Protein AF-A0A8J6VZ03-F1 (afdb_monomer_lite)

Foldseek 3Di:
DVVVVVVVVVVVVVVVVVVVVVVVVLVVVLVVLVVVVPDPDDDDPLLVVLQVLLVLCPDPVNVVVVVVVVVVLVCVQPDPPDPNPQPPVRPVVVVVVVVVVVVNVVSNVSNVVVVVVVVVSVVVSVVSVVVVVVVVVVVVVVVVVVVVVVVVVVVVVVVVVVVVVVVVCCVVVVVVVVVVVVVVVVCCVVVVVVVVVVVVVVVPDDDDDDDDDDDDDDDDDDDDDDD

pLDDT: mean 75.61, std 16.85, range [35.47, 96.12]

Sequence (227 aa):
MRAQHSTQQATTAKENKVIELRQKKTYTALQEIEQQRSQPQKLTTGQRVADKLAAKVGSWGFLIGQTTILTGWVTFNLMPGVPHWDEQPFILLNLVFSFASAYTAPIVLMSQNRQSDAEREKSEYDRQVNLKAGYDIGLLHEKIDTLQAQQLKELTLIVKEQQHSLNEMKSTVLPVLQQQQRSLNELKVSILPIAQQQLQEIKVGDEQSPKSNNYSVYFPFNVNSIE

Radius of gyration: 52.81 Å; chains: 1; bounding box: 110×87×126 Å

Secondary structure (DSSP, 8-state):
-HHHHHHHHHHHHHHHHHHHHHHHHHHHHHHHHHHHHTS-----HHHHHHHHHHHHHTSHHHHHHHHHHHHHHHHHHTSTTS--SS-TTTHHHHHHHHHHHHHHHHHHHHHHHHHHHHHHHHHHHHHHHHHHHHHHHHHHHHHHHHHHHHHHHHHHHHHHHHHHHHHHHHHHHHHHHHHHHHHHHHHHHHHHHHHHHHHHHTTSS----------------------

Structure (mmCIF, N/CA/C/O backbone):
data_AF-A0A8J6VZ03-F1
#
_entry.id   AF-A0A8J6VZ03-F1
#
loop_
_atom_site.group_PDB
_atom_site.id
_atom_site.type_symbol
_atom_site.label_atom_id
_atom_site.label_alt_id
_atom_site.label_comp_id
_atom_site.label_asym_id
_atom_site.label_entity_id
_atom_site.label_seq_id
_atom_site.pdbx_PDB_ins_code
_atom_site.Cartn_x
_atom_site.Cartn_y
_atom_site.Cartn_z
_atom_site.occupancy
_atom_site.B_iso_or_equiv
_atom_site.auth_seq_id
_atom_site.auth_comp_id
_atom_site.auth_asym_id
_atom_site.auth_atom_id
_atom_site.pdbx_PDB_model_num
ATOM 1 N N . MET A 1 1 ? -36.718 17.388 46.028 1.00 49.94 1 MET A N 1
ATOM 2 C CA . MET A 1 1 ? -36.364 16.185 45.234 1.00 49.94 1 MET A CA 1
ATOM 3 C C . MET A 1 1 ? -36.603 16.320 43.718 1.00 49.94 1 MET A C 1
ATOM 5 O O . MET A 1 1 ? -35.789 15.800 42.971 1.00 49.94 1 MET A O 1
ATOM 9 N N . ARG A 1 2 ? -37.621 17.050 43.214 1.00 50.12 2 ARG A N 1
ATOM 10 C CA . ARG A 1 2 ? -37.854 17.232 41.752 1.00 50.12 2 ARG A CA 1
ATOM 11 C C . ARG A 1 2 ? -36.720 17.927 40.971 1.00 50.12 2 ARG A C 1
ATOM 13 O O . ARG A 1 2 ? -36.488 17.564 39.829 1.00 50.12 2 ARG A O 1
ATOM 20 N N . ALA A 1 3 ? -36.004 18.877 41.580 1.00 52.31 3 ALA A N 1
ATOM 21 C CA . ALA A 1 3 ? -34.958 19.656 40.899 1.00 52.31 3 ALA A CA 1
ATOM 22 C C . ALA A 1 3 ? -33.660 18.865 40.605 1.00 52.31 3 ALA A C 1
ATOM 24 O O . ALA A 1 3 ? -32.953 19.159 39.644 1.00 52.31 3 ALA A O 1
ATOM 25 N N . GLN A 1 4 ? -33.349 17.835 41.403 1.00 48.88 4 GLN A N 1
ATOM 26 C CA . GLN A 1 4 ? -32.166 16.988 41.182 1.00 48.88 4 GLN A CA 1
ATOM 27 C C . GLN A 1 4 ? -32.392 15.991 40.031 1.00 48.88 4 GLN A C 1
ATOM 29 O O . GLN A 1 4 ? -31.505 15.812 39.201 1.00 48.88 4 GLN A O 1
ATOM 34 N N . HIS A 1 5 ? -33.608 15.444 39.896 1.00 48.00 5 HIS A N 1
ATOM 35 C CA . HIS A 1 5 ? -33.988 14.563 38.782 1.00 48.00 5 HIS A CA 1
ATOM 36 C C . HIS A 1 5 ? -33.986 15.262 37.410 1.00 48.00 5 HIS A C 1
ATOM 38 O O . HIS A 1 5 ? -33.559 14.663 36.424 1.00 48.00 5 HIS A O 1
ATOM 44 N N . SER A 1 6 ? -34.410 16.527 37.329 1.00 55.75 6 SER A N 1
ATOM 45 C CA . SER A 1 6 ? -34.390 17.302 36.078 1.00 55.75 6 SER A CA 1
ATOM 46 C C . SER A 1 6 ? -32.977 17.705 35.645 1.00 55.75 6 SER A C 1
ATOM 48 O O . SER A 1 6 ? -32.705 17.808 34.450 1.00 55.75 6 SER A O 1
ATOM 50 N N . THR A 1 7 ? -32.058 17.877 36.597 1.00 57.78 7 THR A N 1
ATOM 51 C CA . THR A 1 7 ? -30.657 18.206 36.296 1.00 57.78 7 THR A CA 1
ATOM 52 C C . THR A 1 7 ? -29.910 16.982 35.759 1.00 57.78 7 THR A C 1
ATOM 54 O O . THR A 1 7 ? -29.181 1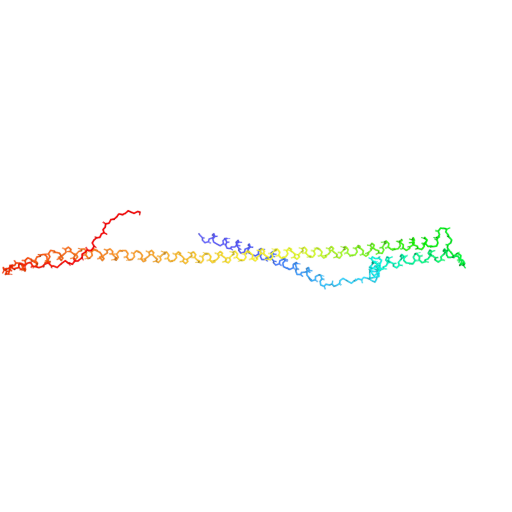7.101 34.779 1.00 57.78 7 THR A O 1
ATOM 57 N N . GLN A 1 8 ? -30.174 15.794 36.319 1.00 53.62 8 GLN A N 1
ATOM 58 C CA . GLN A 1 8 ? -29.560 14.533 35.888 1.00 53.62 8 GLN A CA 1
ATOM 59 C C . GLN A 1 8 ? -30.020 14.087 34.491 1.00 53.62 8 GLN A C 1
ATOM 61 O O . GLN A 1 8 ? -29.195 13.696 33.668 1.00 53.62 8 GLN A O 1
ATOM 66 N N . GLN A 1 9 ? -31.311 14.231 34.173 1.00 56.09 9 GLN A N 1
ATOM 67 C CA . GLN A 1 9 ? -31.838 13.925 32.835 1.00 56.09 9 GLN A CA 1
ATOM 68 C C . GLN A 1 9 ? -31.282 14.861 31.749 1.00 56.09 9 GLN A C 1
ATOM 70 O O . GLN A 1 9 ? -31.008 14.420 30.632 1.00 56.09 9 GLN A O 1
ATOM 75 N N . ALA A 1 10 ? -31.065 16.139 32.072 1.00 60.38 10 ALA A N 1
ATOM 76 C CA . ALA A 1 10 ? -30.489 17.106 31.141 1.00 60.38 10 ALA A CA 1
ATOM 77 C C . ALA A 1 10 ? -28.999 16.840 30.849 1.00 60.38 10 ALA A C 1
ATOM 79 O O . ALA A 1 10 ? -28.545 17.093 29.732 1.00 60.38 10 ALA A O 1
ATOM 80 N N . THR A 1 11 ? -28.239 16.317 31.817 1.00 63.41 11 THR A N 1
ATOM 81 C CA . THR A 1 11 ? -26.842 15.889 31.619 1.00 63.41 11 THR A CA 1
ATOM 82 C C . THR A 1 11 ? -26.739 14.619 30.778 1.00 63.41 11 THR A C 1
ATOM 84 O O . THR A 1 11 ? -26.005 14.619 29.792 1.00 63.41 11 THR A O 1
ATOM 87 N N . THR A 1 12 ? -27.554 13.597 31.054 1.00 66.44 12 THR A N 1
ATOM 88 C CA . THR A 1 12 ? -27.554 12.339 30.283 1.00 66.44 12 THR A CA 1
ATOM 89 C C . THR A 1 12 ? -27.986 12.556 28.829 1.00 66.44 12 THR A C 1
ATOM 91 O O . THR A 1 12 ? -27.405 11.991 27.905 1.00 66.44 12 THR A O 1
ATOM 94 N N . ALA A 1 13 ? -28.958 13.441 28.587 1.00 71.75 13 ALA A N 1
ATOM 95 C CA . ALA A 1 13 ? -29.378 13.796 27.231 1.00 71.75 13 ALA A CA 1
ATOM 96 C C . ALA A 1 13 ? -28.280 14.527 26.434 1.00 71.75 13 ALA A C 1
ATOM 98 O O . ALA A 1 13 ? -28.162 14.337 25.223 1.00 71.75 13 ALA A O 1
ATOM 99 N N . LYS A 1 14 ? -27.462 15.358 27.095 1.00 71.12 14 LYS A N 1
ATOM 100 C CA . LYS A 1 14 ? -26.329 16.044 26.455 1.00 71.12 14 LYS A CA 1
ATOM 101 C C . LYS A 1 14 ? -25.192 15.078 26.134 1.00 71.12 14 LYS A C 1
ATOM 103 O O . LYS A 1 14 ? -24.656 15.148 25.033 1.00 71.12 14 LYS A O 1
ATOM 108 N N . GLU A 1 15 ? -24.854 14.174 27.049 1.00 69.38 15 GLU A N 1
ATOM 109 C CA . GLU A 1 15 ? -23.815 13.156 26.839 1.00 69.38 15 GLU A CA 1
ATOM 110 C C . GLU A 1 15 ? -24.170 12.215 25.686 1.00 69.38 15 GLU A C 1
ATOM 112 O O . GLU A 1 15 ? -23.369 12.056 24.765 1.00 69.38 15 GLU A O 1
ATOM 117 N N . ASN A 1 16 ? -25.404 11.706 25.653 1.00 74.19 16 ASN A N 1
ATOM 118 C CA . ASN A 1 16 ? -25.881 10.853 24.561 1.00 74.19 16 ASN A CA 1
ATOM 119 C C . ASN A 1 16 ? -25.818 11.565 23.204 1.00 74.19 16 ASN A C 1
ATOM 121 O O . ASN A 1 16 ? -25.383 10.984 22.212 1.00 74.19 16 ASN A O 1
ATOM 125 N N . LYS A 1 17 ? -26.168 12.855 23.164 1.00 78.69 17 LYS A N 1
ATOM 126 C CA . LYS A 1 17 ? -26.091 13.663 21.943 1.00 78.69 17 LYS A CA 1
ATOM 127 C C . LYS A 1 17 ? -24.647 13.898 21.493 1.00 78.69 17 LYS A C 1
ATOM 129 O O . LYS A 1 17 ? -24.370 13.920 20.299 1.00 78.69 17 LYS A O 1
ATOM 134 N N . VAL A 1 18 ? -23.708 14.058 22.427 1.00 76.69 18 VAL A N 1
ATOM 135 C CA . VAL A 1 18 ? -22.272 14.175 22.116 1.00 76.69 18 VAL A CA 1
ATOM 136 C C . VAL A 1 18 ? -21.717 12.859 21.580 1.00 76.69 18 VAL A C 1
ATOM 138 O O . VAL A 1 18 ? -20.944 12.884 20.622 1.00 76.69 18 VAL A O 1
ATOM 141 N N . ILE A 1 19 ? -22.115 11.728 22.167 1.00 72.62 19 ILE A N 1
ATOM 142 C CA . ILE A 1 19 ? -21.737 10.397 21.688 1.00 72.62 19 ILE A CA 1
ATOM 143 C C . ILE A 1 19 ? -22.234 10.230 20.255 1.00 72.62 19 ILE A C 1
ATOM 145 O O . ILE A 1 19 ? -21.408 10.040 19.368 1.00 72.62 19 ILE A O 1
ATOM 149 N N . GLU A 1 20 ? -23.527 10.438 20.003 1.00 75.69 20 GLU A N 1
ATOM 150 C CA . GLU A 1 20 ? -24.148 10.324 18.676 1.00 75.69 20 GLU A CA 1
ATOM 151 C C . GLU A 1 20 ? -23.462 11.211 17.624 1.00 75.69 20 GLU A C 1
ATOM 153 O O . GLU A 1 20 ? -23.158 10.763 16.518 1.00 75.69 20 GLU A O 1
ATOM 158 N N . LEU A 1 21 ? -23.141 12.459 17.977 1.00 75.50 21 LEU A N 1
ATOM 159 C CA . LEU A 1 21 ? -22.424 13.373 17.087 1.00 75.50 21 LEU A CA 1
ATOM 160 C C . LEU A 1 21 ? -21.002 12.896 16.771 1.00 75.50 21 LEU A C 1
ATOM 162 O O . LEU A 1 21 ? -20.552 13.077 15.636 1.00 75.50 21 LEU A O 1
ATOM 166 N N . ARG A 1 22 ? -20.293 12.286 17.735 1.00 75.06 22 ARG A N 1
ATOM 167 C CA . ARG A 1 22 ? -18.988 11.660 17.468 1.00 75.06 22 ARG A CA 1
ATOM 168 C C . ARG A 1 22 ? -19.140 10.474 16.531 1.00 75.06 22 ARG A C 1
ATOM 170 O O . ARG A 1 22 ? -18.391 10.412 15.565 1.00 75.06 22 ARG A O 1
ATOM 177 N N . GLN A 1 23 ? -20.115 9.592 16.765 1.00 74.75 23 GLN A N 1
ATOM 178 C CA . GLN A 1 23 ? -20.339 8.437 15.889 1.00 74.75 23 GLN A CA 1
ATOM 179 C C . GLN A 1 23 ? -20.630 8.916 14.468 1.00 74.75 23 GLN A C 1
ATOM 181 O O . GLN A 1 23 ? -19.958 8.514 13.525 1.00 74.75 23 GLN A O 1
ATOM 186 N N . LYS A 1 24 ? -21.567 9.860 14.317 1.00 77.56 24 LYS A N 1
ATOM 187 C CA . LYS A 1 24 ? -21.963 10.406 13.017 1.00 77.56 24 LYS A CA 1
ATOM 188 C C . LYS A 1 24 ? -20.790 11.054 12.282 1.00 77.56 24 LYS A C 1
ATOM 190 O O . LYS A 1 24 ? -20.606 10.776 11.104 1.00 77.56 24 LYS A O 1
ATOM 195 N N . LYS A 1 25 ? -19.962 11.855 12.967 1.00 80.81 25 LYS A N 1
ATOM 196 C CA . LYS A 1 25 ? -18.739 12.423 12.369 1.00 80.81 25 LYS A CA 1
ATOM 197 C C . LYS A 1 25 ? -17.771 11.340 11.896 1.00 80.81 25 LYS A C 1
ATOM 199 O O . LYS A 1 25 ? -17.262 11.448 10.785 1.00 80.81 25 LYS A O 1
ATOM 204 N N . THR A 1 26 ? -17.539 10.315 12.714 1.00 71.00 26 THR A N 1
ATOM 205 C CA . THR A 1 26 ? -16.661 9.192 12.364 1.00 71.00 26 THR A CA 1
ATOM 206 C C . THR A 1 26 ? -17.200 8.437 11.148 1.00 71.00 26 THR A C 1
ATOM 208 O O . THR A 1 26 ? -16.466 8.238 10.187 1.00 71.00 26 THR A O 1
ATOM 211 N N . TYR A 1 27 ? -18.493 8.098 11.120 1.00 71.38 27 TYR A N 1
ATOM 212 C CA . TYR A 1 27 ? -19.119 7.405 9.990 1.00 71.38 27 TYR A CA 1
ATOM 213 C C . TYR A 1 27 ? -19.076 8.213 8.688 1.00 71.38 27 TYR A C 1
ATOM 215 O O . TYR A 1 27 ? -18.766 7.650 7.640 1.00 71.38 27 TYR A O 1
ATOM 223 N N . THR A 1 28 ? -19.350 9.519 8.740 1.00 79.81 28 THR A N 1
ATOM 224 C CA . THR A 1 28 ? -19.314 10.378 7.548 1.00 79.81 28 THR A CA 1
ATOM 225 C C . THR A 1 28 ? -17.896 10.522 6.999 1.00 79.81 28 THR A C 1
ATOM 227 O O . THR A 1 28 ? -17.698 10.315 5.806 1.00 79.81 28 THR A O 1
ATOM 230 N N . ALA A 1 29 ? -16.900 10.765 7.859 1.00 75.31 29 ALA A N 1
ATOM 231 C CA . ALA A 1 29 ? -15.502 10.851 7.433 1.00 75.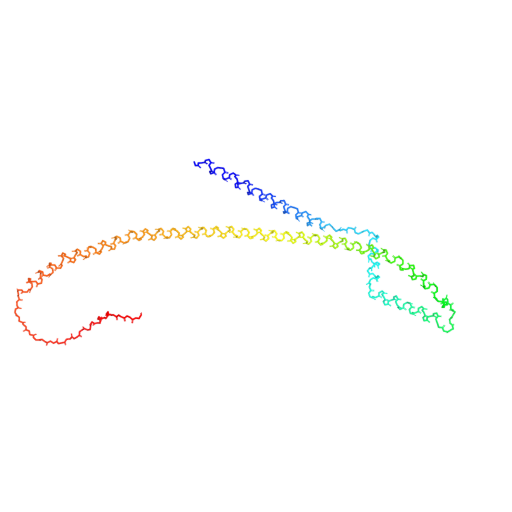31 29 ALA A CA 1
ATOM 232 C C . ALA A 1 29 ? -15.042 9.556 6.739 1.00 75.31 29 ALA A C 1
ATOM 234 O O . ALA A 1 29 ? -14.393 9.591 5.699 1.00 75.31 29 ALA A O 1
ATOM 235 N N . LEU A 1 30 ? -15.442 8.401 7.277 1.00 71.81 30 LEU A N 1
ATOM 236 C CA . LEU A 1 30 ? -15.106 7.091 6.718 1.00 71.81 30 LEU A CA 1
ATOM 237 C C . LEU A 1 30 ? -15.797 6.800 5.376 1.00 71.81 30 LEU A C 1
ATOM 239 O O . LEU A 1 30 ? -15.203 6.143 4.524 1.00 71.81 30 LEU A O 1
ATOM 243 N N . GLN A 1 31 ? -17.019 7.294 5.161 1.00 74.44 31 GLN A N 1
ATOM 244 C CA . GLN A 1 31 ? -17.697 7.199 3.861 1.00 74.44 31 GLN A CA 1
ATOM 245 C C . GLN A 1 31 ? -17.050 8.091 2.798 1.00 74.44 31 GLN A C 1
ATOM 247 O O . GLN A 1 31 ? -16.934 7.682 1.644 1.00 74.44 31 GLN A O 1
ATOM 252 N N . GLU A 1 32 ? -16.604 9.291 3.174 1.00 76.50 32 GLU A N 1
ATOM 253 C CA . GLU A 1 32 ? -15.896 10.200 2.265 1.00 76.50 32 GLU A CA 1
ATOM 254 C C . GLU A 1 32 ? -14.601 9.561 1.735 1.00 76.50 32 GLU A C 1
ATOM 256 O O . GLU A 1 32 ? -14.314 9.652 0.541 1.00 76.50 32 GLU A O 1
ATOM 261 N N . ILE A 1 33 ? -13.878 8.820 2.583 1.00 74.50 33 ILE A N 1
ATOM 262 C CA . ILE A 1 33 ? -12.655 8.083 2.218 1.00 74.50 33 ILE A CA 1
ATOM 263 C C . ILE A 1 33 ? -12.938 6.959 1.200 1.00 74.50 33 ILE A C 1
ATOM 265 O O . ILE A 1 33 ? -12.211 6.810 0.214 1.00 74.50 33 ILE A O 1
ATOM 269 N N . GLU A 1 34 ? -14.009 6.180 1.396 1.00 71.31 34 GLU A N 1
ATOM 270 C CA . GLU A 1 34 ? -14.444 5.134 0.449 1.00 71.31 34 GLU A CA 1
ATOM 271 C C . GLU A 1 34 ? -14.838 5.725 -0.920 1.00 71.31 34 GLU A C 1
ATOM 273 O O . GLU A 1 34 ? -14.498 5.175 -1.977 1.00 71.31 34 GLU A O 1
ATOM 278 N N . GLN A 1 35 ? -15.509 6.880 -0.919 1.00 73.94 35 GLN A N 1
ATOM 279 C CA . GLN A 1 35 ? -15.881 7.587 -2.147 1.00 73.94 35 GLN A CA 1
ATOM 280 C C . GLN A 1 35 ? -14.662 8.152 -2.883 1.00 73.94 35 GLN A C 1
ATOM 282 O O . GLN A 1 35 ? -14.600 8.065 -4.111 1.00 73.94 35 GLN A O 1
ATOM 287 N N . GLN A 1 36 ? -13.672 8.678 -2.157 1.00 71.75 36 GLN A N 1
ATOM 288 C CA . GLN A 1 36 ? -12.440 9.211 -2.743 1.00 71.75 36 GLN A CA 1
ATOM 289 C C . GLN A 1 36 ? -11.634 8.132 -3.476 1.00 71.75 36 GLN A C 1
ATOM 291 O O . GLN A 1 36 ? -11.194 8.363 -4.602 1.00 71.75 36 GLN A O 1
ATOM 296 N N . ARG A 1 37 ? -11.526 6.925 -2.902 1.00 72.06 37 ARG A N 1
ATOM 297 C CA . ARG A 1 37 ? -10.834 5.786 -3.535 1.00 72.06 37 ARG A CA 1
ATOM 298 C C . ARG A 1 37 ? -11.510 5.310 -4.825 1.00 72.06 37 ARG A C 1
ATOM 300 O O . ARG A 1 37 ? -10.852 4.775 -5.714 1.00 72.06 37 ARG A O 1
ATOM 307 N N . SER A 1 38 ? -12.825 5.484 -4.938 1.00 63.78 38 SER A N 1
ATOM 308 C CA . SER A 1 38 ? -13.599 4.994 -6.086 1.00 63.78 38 SER A CA 1
ATOM 309 C C . SER A 1 38 ? -13.323 5.769 -7.380 1.00 63.78 38 SER A C 1
ATOM 311 O O . SER A 1 38 ? -13.765 5.346 -8.449 1.00 63.78 38 SER A O 1
ATOM 313 N N . GLN A 1 39 ? -12.582 6.882 -7.323 1.00 69.00 39 GLN A N 1
ATOM 314 C CA . GLN A 1 39 ? -12.158 7.598 -8.520 1.00 69.00 39 GLN A CA 1
ATOM 315 C C . GLN A 1 39 ? -10.849 7.011 -9.070 1.00 69.00 39 GLN A C 1
ATOM 317 O O . GLN A 1 39 ? -9.796 7.177 -8.457 1.00 69.00 39 GLN A O 1
ATOM 322 N N . PRO A 1 40 ? -10.867 6.347 -10.242 1.00 63.47 40 PRO A N 1
ATOM 323 C CA . PRO A 1 40 ? -9.657 5.785 -10.822 1.00 63.47 40 PRO A CA 1
ATOM 324 C C . PRO A 1 40 ? -8.682 6.909 -11.180 1.00 63.47 40 PRO A C 1
ATOM 326 O O . PRO A 1 40 ? -8.982 7.778 -12.007 1.00 63.47 40 PRO A O 1
ATOM 329 N N . GLN A 1 41 ? -7.495 6.878 -10.576 1.00 70.00 41 GLN A N 1
ATOM 330 C CA . GLN A 1 41 ? -6.442 7.843 -10.859 1.00 70.00 41 GLN A CA 1
ATOM 331 C C . GLN A 1 41 ? -6.035 7.740 -12.337 1.00 70.00 41 GLN A C 1
ATOM 333 O O . GLN A 1 41 ? -5.557 6.709 -12.820 1.00 70.00 41 GLN A O 1
ATOM 338 N N . LYS A 1 42 ? -6.262 8.814 -13.100 1.00 78.25 42 LYS A N 1
ATOM 339 C CA . LYS A 1 42 ? -5.952 8.842 -14.532 1.00 78.25 42 LYS A CA 1
ATOM 340 C C . LYS A 1 42 ? -4.446 9.002 -14.727 1.00 78.25 42 LYS A C 1
ATOM 342 O O . LYS A 1 42 ? -3.914 10.098 -14.595 1.00 78.25 42 LYS A O 1
ATOM 347 N N . LEU A 1 43 ? -3.773 7.915 -15.103 1.00 81.44 43 LEU A N 1
ATOM 348 C CA . LEU A 1 43 ? -2.352 7.947 -15.461 1.00 81.44 43 LEU A CA 1
ATOM 349 C C . LEU A 1 43 ? -2.115 8.837 -16.683 1.00 81.44 43 LEU A C 1
ATOM 351 O O . LEU A 1 43 ? -2.819 8.696 -17.695 1.00 81.44 43 LEU A O 1
ATOM 355 N N . THR A 1 44 ? -1.086 9.682 -16.617 1.00 88.38 44 THR A N 1
ATOM 356 C CA . THR A 1 44 ? -0.621 10.459 -17.773 1.00 88.38 44 THR A CA 1
ATOM 357 C C . THR A 1 44 ? 0.040 9.545 -18.806 1.00 88.38 44 THR A C 1
ATOM 359 O O . THR A 1 44 ? 0.505 8.446 -18.492 1.00 88.38 44 THR A O 1
ATOM 362 N N . THR A 1 45 ? 0.110 9.983 -20.065 1.00 88.12 45 THR A N 1
ATOM 363 C CA . THR A 1 45 ? 0.741 9.196 -21.139 1.00 88.12 45 THR A CA 1
ATOM 364 C C . THR A 1 45 ? 2.204 8.871 -20.824 1.00 88.12 45 THR A C 1
ATOM 366 O O . THR A 1 45 ? 2.626 7.735 -21.022 1.00 88.12 45 THR A O 1
ATOM 369 N N . GLY A 1 46 ? 2.949 9.828 -20.257 1.00 87.06 46 GLY A N 1
ATOM 370 C CA . GLY A 1 46 ? 4.341 9.626 -19.843 1.00 87.06 46 GLY A CA 1
ATOM 371 C C . GLY A 1 46 ? 4.483 8.577 -18.739 1.00 87.06 46 GLY A C 1
ATOM 372 O O . GLY A 1 46 ? 5.319 7.686 -18.849 1.00 87.06 46 GLY A O 1
ATOM 373 N N . GLN A 1 47 ? 3.604 8.605 -17.733 1.00 87.56 47 GLN A N 1
ATOM 374 C CA . GLN A 1 47 ? 3.589 7.599 -16.665 1.00 87.56 47 GLN A CA 1
ATOM 375 C C . GLN A 1 47 ? 3.293 6.196 -17.206 1.00 87.56 47 GLN A C 1
ATOM 377 O O . GLN A 1 47 ? 3.990 5.251 -16.851 1.00 87.56 47 GLN A O 1
ATOM 382 N N . ARG A 1 48 ? 2.326 6.062 -18.126 1.00 88.94 48 ARG A N 1
ATOM 383 C CA . ARG A 1 48 ? 2.003 4.765 -18.750 1.00 88.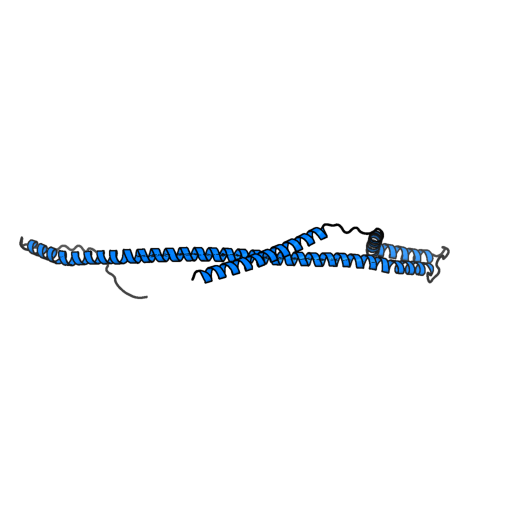94 48 ARG A CA 1
ATOM 384 C C . ARG A 1 48 ? 3.171 4.193 -19.545 1.00 88.94 48 ARG A C 1
ATOM 386 O O . ARG A 1 48 ? 3.365 2.980 -19.555 1.00 88.94 48 ARG A O 1
ATOM 393 N N . VAL A 1 49 ? 3.911 5.043 -20.258 1.00 89.50 49 VAL A N 1
ATOM 394 C CA . VAL A 1 49 ? 5.094 4.614 -21.016 1.00 89.50 49 VAL A CA 1
ATOM 395 C C . VAL A 1 49 ? 6.212 4.214 -20.060 1.00 89.50 49 VAL A C 1
ATOM 397 O O . VAL A 1 49 ? 6.763 3.126 -20.220 1.00 89.50 49 VAL A O 1
ATOM 400 N N . ALA A 1 50 ? 6.489 5.030 -19.038 1.00 89.62 50 ALA A N 1
ATOM 401 C CA . ALA A 1 50 ? 7.490 4.720 -18.022 1.00 89.62 50 ALA A CA 1
ATOM 402 C C . ALA A 1 50 ? 7.218 3.368 -17.344 1.00 89.62 50 ALA A C 1
ATOM 404 O O . ALA A 1 50 ? 8.144 2.588 -17.165 1.00 89.62 50 ALA A O 1
ATOM 405 N N . ASP A 1 51 ? 5.956 3.031 -17.074 1.00 90.00 51 ASP A N 1
ATOM 406 C CA . ASP A 1 51 ? 5.594 1.746 -16.459 1.00 90.00 51 ASP A CA 1
ATOM 407 C C . ASP A 1 51 ? 5.789 0.557 -17.350 1.00 90.00 51 ASP A C 1
ATOM 409 O O . ASP A 1 51 ? 6.305 -0.467 -16.917 1.00 90.00 51 ASP A O 1
ATOM 413 N N . LYS A 1 52 ? 5.382 0.684 -18.609 1.00 90.75 52 LYS A N 1
ATOM 414 C CA . LYS A 1 52 ? 5.587 -0.386 -19.577 1.00 90.75 52 LYS A CA 1
ATOM 415 C C . LYS A 1 52 ? 7.075 -0.644 -19.783 1.00 90.75 52 LYS A C 1
ATOM 417 O O . LYS A 1 52 ? 7.471 -1.799 -19.911 1.00 90.75 52 LYS A O 1
ATOM 422 N N . LEU A 1 53 ? 7.887 0.414 -19.813 1.00 90.12 53 LEU A N 1
ATOM 423 C CA . LEU A 1 53 ? 9.337 0.303 -19.937 1.00 90.12 53 LEU A CA 1
ATOM 424 C C . LEU A 1 53 ? 9.964 -0.284 -18.670 1.00 90.12 53 LEU A C 1
ATOM 426 O O . LEU A 1 53 ? 10.699 -1.260 -18.775 1.00 90.12 53 LEU A O 1
ATOM 430 N N . ALA A 1 54 ? 9.621 0.225 -17.488 1.00 91.31 54 ALA A N 1
ATOM 431 C CA . ALA A 1 54 ? 10.126 -0.287 -16.216 1.00 91.31 54 ALA A CA 1
ATOM 432 C C . ALA A 1 54 ? 9.734 -1.756 -15.986 1.00 91.31 54 ALA A C 1
ATOM 434 O O . ALA A 1 54 ? 10.580 -2.562 -15.607 1.00 91.31 54 ALA A O 1
ATOM 435 N N . ALA A 1 55 ? 8.492 -2.140 -16.300 1.00 90.88 55 ALA A N 1
ATOM 436 C CA . ALA A 1 55 ? 8.029 -3.524 -16.205 1.00 90.88 55 ALA A CA 1
ATOM 437 C C . ALA A 1 55 ? 8.761 -4.458 -17.180 1.00 90.88 55 ALA A C 1
ATOM 439 O O . ALA A 1 55 ? 9.040 -5.607 -16.840 1.00 90.88 55 ALA A O 1
ATOM 440 N N . LYS A 1 56 ? 9.099 -3.979 -18.387 1.00 90.56 56 LYS A N 1
ATOM 441 C CA . LYS A 1 56 ? 9.925 -4.747 -19.328 1.00 90.56 56 LYS A CA 1
ATOM 442 C C . LYS A 1 56 ? 11.357 -4.895 -18.826 1.00 90.56 56 LYS A C 1
ATOM 444 O O . LYS A 1 56 ? 11.858 -6.011 -18.817 1.00 90.56 56 LYS A O 1
ATOM 449 N N . VAL A 1 57 ? 11.987 -3.806 -18.389 1.00 90.38 57 VAL A N 1
ATOM 450 C CA . VAL A 1 57 ? 13.372 -3.810 -17.888 1.00 90.38 57 VAL A CA 1
ATOM 451 C C . VAL A 1 57 ? 13.520 -4.684 -16.637 1.00 90.38 57 VAL A C 1
ATOM 453 O O . VAL A 1 57 ? 14.522 -5.375 -16.492 1.00 90.38 57 VAL A O 1
ATOM 456 N N . GLY A 1 58 ? 12.513 -4.710 -15.760 1.00 86.31 58 GLY A N 1
ATOM 457 C CA . GLY A 1 58 ? 12.492 -5.555 -14.562 1.00 86.31 58 GLY A CA 1
ATOM 458 C C . GLY A 1 58 ? 12.125 -7.026 -14.804 1.00 86.31 58 GLY A C 1
ATOM 459 O O . GLY A 1 58 ? 11.995 -7.781 -13.844 1.00 86.31 58 GLY A O 1
ATOM 460 N N . SER A 1 59 ? 11.913 -7.450 -16.054 1.00 93.38 59 SER A N 1
ATOM 461 C CA . SER A 1 59 ? 11.499 -8.818 -16.377 1.00 93.38 59 SER A CA 1
ATOM 462 C C . SER A 1 59 ? 12.691 -9.760 -16.564 1.00 93.38 59 SER A C 1
ATOM 464 O O . SER A 1 59 ? 13.670 -9.428 -17.230 1.00 93.38 59 SER A O 1
ATOM 466 N N . TRP A 1 60 ? 12.553 -11.001 -16.090 1.00 94.31 60 TRP A N 1
ATOM 467 C CA . TRP A 1 60 ? 13.513 -12.082 -16.346 1.00 94.31 60 TRP A CA 1
ATOM 468 C C . TRP A 1 60 ? 13.781 -12.318 -17.839 1.00 94.31 60 TRP A C 1
ATOM 470 O O . TRP A 1 60 ? 14.915 -12.591 -18.228 1.00 94.31 60 TRP A O 1
ATOM 480 N N . GLY A 1 61 ? 12.765 -12.163 -18.694 1.00 94.69 61 GLY A N 1
ATOM 481 C CA . GLY A 1 61 ? 12.928 -12.327 -20.141 1.00 94.69 61 GLY A CA 1
ATOM 482 C C . GLY A 1 61 ? 13.800 -11.241 -20.779 1.00 94.69 61 GLY A C 1
ATOM 483 O O . GLY A 1 61 ? 14.544 -11.524 -21.716 1.00 94.69 61 GLY A O 1
ATOM 484 N N . PHE A 1 62 ? 13.756 -10.012 -20.255 1.00 92.31 62 PHE A N 1
ATOM 485 C CA . PHE A 1 62 ? 14.593 -8.914 -20.742 1.00 92.31 62 PHE A CA 1
ATOM 486 C C . PHE A 1 62 ? 16.070 -9.157 -20.434 1.00 92.31 62 PHE A C 1
ATOM 488 O O . PHE A 1 62 ? 16.904 -8.974 -21.317 1.00 92.31 62 PHE A O 1
ATOM 495 N N . LEU A 1 63 ? 16.385 -9.644 -19.228 1.00 93.00 63 LEU A N 1
ATOM 496 C CA . LEU A 1 63 ? 17.755 -9.994 -18.845 1.00 93.00 63 LEU A CA 1
ATOM 497 C C . LEU A 1 63 ? 18.347 -11.053 -19.781 1.00 93.00 63 LEU A C 1
ATOM 499 O O . LEU A 1 63 ? 19.425 -10.850 -20.333 1.00 93.00 63 LEU A O 1
ATOM 503 N N . ILE A 1 64 ? 17.614 -12.142 -20.031 1.00 96.06 64 ILE A N 1
ATOM 504 C CA . ILE A 1 64 ? 18.061 -13.220 -20.927 1.00 96.06 64 ILE A CA 1
ATOM 505 C C . ILE A 1 64 ? 18.256 -12.702 -22.360 1.00 96.06 64 ILE A C 1
ATOM 507 O O . ILE A 1 64 ? 19.261 -13.014 -23.003 1.00 96.06 64 ILE A O 1
ATOM 511 N N . GLY A 1 65 ? 17.321 -11.887 -22.859 1.00 95.44 65 GLY A N 1
ATOM 512 C CA . GLY A 1 65 ? 17.420 -11.277 -24.185 1.00 95.44 65 GLY A CA 1
ATOM 513 C C . GLY A 1 65 ? 18.638 -10.360 -24.318 1.00 95.44 65 GLY A C 1
ATOM 514 O O . GLY A 1 65 ? 19.412 -10.507 -25.261 1.00 95.44 65 GLY A O 1
ATOM 515 N N . GLN A 1 66 ? 18.853 -9.470 -23.345 1.00 92.62 66 GLN A N 1
ATOM 516 C CA . GLN A 1 66 ? 20.006 -8.570 -23.302 1.00 92.62 66 GLN A CA 1
ATOM 517 C C . GLN A 1 66 ? 21.321 -9.359 -23.279 1.00 92.62 66 GLN A C 1
ATOM 519 O O . GLN A 1 66 ? 22.213 -9.067 -24.071 1.00 92.62 66 GLN A O 1
ATOM 524 N N . THR A 1 67 ? 21.438 -10.392 -22.438 1.00 94.56 67 THR A N 1
ATOM 525 C CA . THR A 1 67 ? 22.627 -11.258 -22.397 1.00 94.56 67 THR A CA 1
ATOM 526 C C . THR A 1 67 ? 22.855 -11.968 -23.730 1.00 94.56 67 THR A C 1
ATOM 528 O O . THR A 1 67 ? 23.977 -11.979 -24.219 1.00 94.56 67 THR A O 1
ATOM 531 N N . THR A 1 68 ? 21.802 -12.492 -24.364 1.00 96.12 68 THR A N 1
ATOM 532 C CA . THR A 1 68 ? 21.908 -13.173 -25.667 1.00 96.12 68 THR A CA 1
ATOM 533 C C . THR A 1 68 ? 22.400 -12.228 -26.762 1.00 96.12 68 THR A C 1
ATOM 535 O O . THR A 1 68 ? 23.264 -12.603 -27.551 1.00 96.12 68 THR A O 1
ATOM 538 N N . ILE A 1 69 ? 21.893 -10.991 -26.794 1.00 93.00 69 ILE A N 1
ATOM 539 C CA . ILE A 1 69 ? 22.336 -9.963 -27.745 1.00 93.00 69 ILE A CA 1
ATOM 540 C C . ILE A 1 69 ? 23.805 -9.608 -27.504 1.00 93.00 69 ILE A C 1
ATOM 542 O O . ILE A 1 69 ? 24.576 -9.559 -28.459 1.00 93.00 69 ILE A O 1
ATOM 546 N N . LEU A 1 70 ? 24.206 -9.402 -26.244 1.00 91.06 70 LEU A N 1
ATOM 547 C CA . LEU A 1 70 ? 25.596 -9.100 -25.889 1.00 91.06 70 LEU A CA 1
ATOM 548 C C . LEU A 1 70 ? 26.538 -10.238 -26.302 1.00 91.06 70 LEU A C 1
ATOM 550 O O . LEU A 1 70 ? 27.534 -9.997 -26.978 1.00 91.06 70 LEU A O 1
ATOM 554 N N . THR A 1 71 ? 26.208 -11.481 -25.946 1.00 92.75 71 THR A N 1
ATOM 555 C CA . THR A 1 71 ? 27.002 -12.654 -26.325 1.00 92.75 71 THR A CA 1
ATOM 556 C C . THR A 1 71 ? 27.058 -12.813 -27.842 1.00 92.75 71 THR A C 1
ATOM 558 O O . THR A 1 71 ? 28.142 -12.994 -28.386 1.00 92.75 71 THR A O 1
ATOM 561 N N . GLY A 1 72 ? 25.927 -12.670 -28.539 1.00 92.69 72 GLY A N 1
ATOM 562 C CA . GLY A 1 72 ? 25.867 -12.742 -29.998 1.00 92.69 72 GLY A CA 1
ATOM 563 C C . GLY A 1 72 ? 26.714 -11.669 -30.685 1.00 92.69 72 GLY A C 1
ATOM 564 O O . GLY A 1 72 ? 27.432 -11.982 -31.631 1.00 92.69 72 GLY A O 1
ATOM 565 N N . TRP A 1 73 ? 26.696 -10.430 -30.182 1.00 89.75 73 TRP A N 1
ATOM 566 C CA . TRP A 1 73 ? 27.513 -9.328 -30.703 1.00 89.75 73 TRP A CA 1
ATOM 567 C C . TRP A 1 73 ? 29.012 -9.597 -30.554 1.00 89.75 73 TRP A C 1
ATOM 569 O O . TRP A 1 73 ? 29.780 -9.391 -31.495 1.00 89.75 73 TRP A O 1
ATOM 579 N N . VAL A 1 74 ? 29.420 -10.094 -29.384 1.00 88.00 74 VAL A N 1
ATOM 580 C CA . VAL A 1 74 ? 30.813 -10.454 -29.098 1.00 88.00 74 VAL A CA 1
ATOM 581 C C . VAL A 1 74 ? 31.260 -11.621 -29.981 1.00 88.00 74 VAL A C 1
ATOM 583 O O . VAL A 1 74 ? 32.308 -11.537 -30.615 1.00 88.00 74 VAL A O 1
ATOM 586 N N . THR A 1 75 ? 30.456 -12.685 -30.094 1.00 88.88 75 THR A N 1
ATOM 587 C CA . THR A 1 75 ? 30.765 -13.835 -30.960 1.00 88.88 75 THR A CA 1
ATOM 588 C C . THR A 1 75 ? 30.849 -13.440 -32.435 1.00 88.88 75 THR A C 1
ATOM 590 O O . THR A 1 75 ? 31.746 -13.911 -33.127 1.00 88.88 75 THR A O 1
ATOM 593 N N . PHE A 1 76 ? 29.961 -12.562 -32.910 1.00 87.31 76 PHE A N 1
ATOM 594 C CA . PHE A 1 76 ? 29.971 -12.074 -34.291 1.00 87.31 76 PHE A CA 1
ATOM 595 C C . PHE A 1 76 ? 31.240 -11.275 -34.614 1.00 87.31 76 PHE A C 1
ATOM 597 O O . PHE A 1 76 ? 31.864 -11.519 -35.642 1.00 87.31 76 PHE A O 1
ATOM 604 N N . ASN A 1 77 ? 31.660 -10.367 -33.725 1.00 85.62 77 ASN A N 1
ATOM 605 C CA . ASN A 1 77 ? 32.859 -9.550 -33.942 1.00 85.62 77 ASN A CA 1
ATOM 606 C C . ASN A 1 77 ? 34.176 -10.322 -33.753 1.00 85.62 77 ASN A C 1
ATOM 608 O O . ASN A 1 77 ? 35.189 -9.907 -34.295 1.00 85.62 77 ASN A O 1
ATOM 612 N N . LEU A 1 78 ? 34.183 -11.438 -33.016 1.00 84.12 78 LEU A N 1
ATOM 613 C CA . LEU A 1 78 ? 35.362 -12.304 -32.848 1.00 84.12 78 LEU A CA 1
ATOM 614 C C . LEU A 1 78 ? 35.492 -13.381 -33.940 1.00 84.12 78 LEU A C 1
ATOM 616 O O . LEU A 1 78 ? 36.451 -14.156 -33.928 1.00 84.12 78 LEU A O 1
ATOM 620 N N . MET A 1 79 ? 34.519 -13.490 -34.851 1.00 84.75 79 MET A N 1
ATOM 621 C CA . MET A 1 79 ? 34.486 -14.560 -35.844 1.00 84.75 79 MET A CA 1
ATOM 622 C C . MET A 1 79 ? 35.534 -14.327 -36.948 1.00 84.75 79 MET A C 1
ATOM 624 O O . MET A 1 79 ? 35.486 -13.303 -37.635 1.00 84.75 79 MET A O 1
ATOM 628 N N . PRO A 1 80 ? 36.459 -15.277 -37.188 1.00 76.81 80 PRO A N 1
ATOM 629 C CA . PRO A 1 80 ? 37.484 -15.116 -38.212 1.00 76.81 80 PRO A CA 1
ATOM 630 C C . PRO A 1 80 ? 36.852 -15.091 -39.612 1.00 76.81 80 PRO A C 1
ATOM 632 O O . PRO A 1 80 ? 36.083 -15.982 -39.970 1.00 76.81 80 PRO A O 1
ATOM 635 N N . GLY A 1 81 ? 37.199 -14.081 -40.416 1.00 74.25 81 GLY A N 1
ATOM 636 C CA . GLY A 1 81 ? 36.720 -13.924 -41.798 1.00 74.25 81 GLY A CA 1
ATOM 637 C C . GLY A 1 81 ? 35.581 -12.915 -41.989 1.00 74.25 81 GLY A C 1
ATOM 638 O O . GLY A 1 81 ? 35.199 -12.655 -43.129 1.00 74.25 81 GLY A O 1
ATOM 639 N N . VAL A 1 82 ? 35.073 -12.307 -40.914 1.00 74.50 82 VAL A N 1
ATOM 640 C CA . VAL A 1 82 ? 34.150 -11.163 -40.969 1.00 74.50 82 VAL A CA 1
ATOM 641 C C . VAL A 1 82 ? 34.964 -9.874 -40.769 1.00 74.50 82 VAL A C 1
ATOM 643 O O . VAL A 1 82 ? 35.907 -9.884 -39.976 1.00 74.50 82 VAL A O 1
ATOM 646 N N . PRO A 1 83 ? 34.669 -8.761 -41.472 1.00 74.00 83 PRO A N 1
ATOM 647 C CA . PRO A 1 83 ? 35.254 -7.467 -41.125 1.00 74.00 83 PRO A CA 1
ATOM 648 C C . PRO A 1 83 ? 35.001 -7.171 -39.640 1.00 74.00 83 PRO A C 1
ATOM 650 O O . PRO A 1 83 ? 33.895 -7.404 -39.166 1.00 74.00 83 PRO A O 1
ATOM 653 N N . HIS A 1 84 ? 35.991 -6.678 -38.898 1.00 70.06 84 HIS A N 1
ATOM 654 C CA . HIS A 1 84 ? 35.806 -6.328 -37.488 1.00 70.06 84 HIS A CA 1
ATOM 655 C C . HIS A 1 84 ? 35.155 -4.939 -37.416 1.00 70.06 84 HIS A C 1
ATOM 657 O O . HIS A 1 84 ? 35.813 -3.929 -37.652 1.00 70.06 84 HIS A O 1
ATOM 663 N N . TRP A 1 85 ? 33.843 -4.880 -37.165 1.00 71.69 85 TRP A N 1
ATOM 664 C CA . TRP A 1 85 ? 33.109 -3.605 -37.065 1.00 71.69 85 TRP A CA 1
ATOM 665 C C . TRP A 1 85 ? 33.330 -2.931 -35.703 1.00 71.69 85 TRP A C 1
ATOM 667 O O . TRP A 1 85 ? 33.237 -1.710 -35.601 1.00 71.69 85 TRP A O 1
ATOM 677 N N . ASP A 1 86 ? 33.624 -3.722 -34.668 1.00 80.19 86 ASP A N 1
ATOM 678 C CA . ASP A 1 86 ? 33.869 -3.279 -33.294 1.00 80.19 86 ASP A CA 1
ATOM 679 C C . ASP A 1 86 ? 35.052 -4.081 -32.711 1.00 80.19 86 ASP A C 1
ATOM 681 O O . ASP A 1 86 ? 34.868 -5.106 -32.053 1.00 80.19 86 ASP A O 1
ATOM 685 N N . GLU A 1 87 ? 36.284 -3.658 -33.027 1.00 75.69 87 GLU A N 1
ATOM 686 C CA . GLU A 1 87 ? 37.512 -4.291 -32.522 1.00 75.69 87 GLU A CA 1
ATOM 687 C C . GLU A 1 87 ? 37.625 -4.171 -30.994 1.00 75.69 87 GLU A C 1
ATOM 689 O O . GLU A 1 87 ? 37.125 -3.228 -30.370 1.00 75.69 87 GLU A O 1
ATOM 694 N N . GLN A 1 88 ? 38.306 -5.139 -30.370 1.00 68.12 88 GLN A N 1
ATOM 695 C CA . GLN A 1 88 ? 38.578 -5.122 -28.932 1.00 68.12 88 GLN A CA 1
ATOM 696 C C . GLN A 1 88 ? 39.243 -3.780 -28.568 1.00 68.12 88 GLN A C 1
ATOM 698 O O . GLN A 1 88 ? 40.320 -3.500 -29.098 1.00 68.12 88 GLN A O 1
ATOM 703 N N . PRO A 1 89 ? 38.637 -2.928 -27.705 1.00 73.06 89 PRO A N 1
ATOM 704 C CA . PRO A 1 89 ? 37.775 -3.241 -26.551 1.00 73.06 89 PRO A CA 1
ATOM 705 C C . PRO A 1 89 ? 36.248 -2.952 -26.679 1.00 73.06 89 PRO A C 1
ATOM 707 O O . PRO A 1 89 ? 35.618 -2.611 -25.676 1.00 73.06 89 PRO A O 1
ATOM 710 N N . PHE A 1 90 ? 35.631 -3.105 -27.858 1.00 85.00 90 PHE A N 1
ATOM 711 C CA . PHE A 1 90 ? 34.177 -2.942 -28.102 1.00 85.00 90 PHE A CA 1
ATOM 712 C C . PHE A 1 90 ? 33.606 -1.550 -27.741 1.00 85.00 90 PHE A C 1
ATOM 714 O O . PHE A 1 90 ? 32.727 -1.402 -26.882 1.00 85.00 90 PHE A O 1
ATOM 721 N N . ILE A 1 91 ? 34.132 -0.484 -28.354 1.00 86.94 91 ILE A N 1
ATOM 722 C CA . ILE A 1 91 ? 33.773 0.906 -28.014 1.00 86.94 91 ILE A CA 1
ATOM 723 C C . ILE A 1 91 ? 32.305 1.233 -28.312 1.00 86.94 91 ILE A C 1
ATOM 725 O O . ILE A 1 91 ? 31.659 1.936 -27.529 1.00 86.94 91 ILE A O 1
ATOM 729 N N . LEU A 1 92 ? 31.758 0.710 -29.413 1.00 87.38 92 LEU A N 1
ATOM 730 C CA . LEU A 1 92 ? 30.381 0.996 -29.819 1.00 87.38 92 LEU A CA 1
ATOM 731 C C . LEU A 1 92 ? 29.388 0.342 -28.860 1.00 87.38 92 LEU A C 1
ATOM 733 O O . LEU A 1 92 ? 28.432 0.987 -28.420 1.00 87.38 92 LEU A O 1
ATOM 737 N N . LEU A 1 93 ? 29.654 -0.911 -28.481 1.00 88.25 93 LEU A N 1
ATOM 738 C CA . LEU A 1 93 ? 28.845 -1.635 -27.509 1.00 88.25 93 LEU A CA 1
ATOM 739 C C . LEU A 1 93 ? 28.808 -0.910 -26.159 1.00 88.25 93 LEU A C 1
ATOM 741 O O . LEU A 1 93 ? 27.735 -0.701 -25.586 1.00 88.25 93 LEU A O 1
ATOM 745 N N . ASN A 1 94 ? 29.976 -0.476 -25.682 1.00 90.25 94 ASN A N 1
ATOM 746 C CA . ASN A 1 94 ? 30.102 0.251 -24.423 1.00 90.25 94 ASN A CA 1
ATOM 747 C C . ASN A 1 94 ? 29.355 1.591 -24.451 1.00 90.25 94 ASN A C 1
ATOM 749 O O . ASN A 1 94 ? 28.694 1.947 -23.470 1.00 90.25 94 ASN A O 1
ATOM 753 N N . LEU A 1 95 ? 29.407 2.320 -25.571 1.00 91.25 95 LEU A N 1
ATOM 754 C CA . LEU A 1 95 ? 28.695 3.589 -25.732 1.00 91.25 95 LEU A CA 1
ATOM 755 C C . LEU A 1 95 ? 27.173 3.395 -25.668 1.00 91.25 95 LEU A C 1
ATOM 757 O O . LEU A 1 95 ? 26.489 4.082 -24.905 1.00 91.25 95 LEU A O 1
ATOM 761 N N . VAL A 1 96 ? 26.647 2.433 -26.431 1.00 91.31 96 VAL A N 1
ATOM 762 C CA . VAL A 1 96 ? 25.206 2.142 -26.475 1.00 91.31 96 VAL A CA 1
ATOM 763 C C . VAL A 1 96 ? 24.705 1.663 -25.114 1.00 91.31 96 VAL A C 1
ATOM 765 O O . VAL A 1 96 ? 23.676 2.141 -24.635 1.00 91.31 96 VAL A O 1
ATOM 768 N N . PHE A 1 97 ? 25.439 0.764 -24.457 1.00 90.69 97 PHE A N 1
ATOM 769 C CA . PHE A 1 97 ? 25.059 0.239 -23.147 1.00 90.69 97 PHE A CA 1
ATOM 770 C C . PHE A 1 97 ? 25.063 1.318 -22.054 1.00 90.69 97 PHE A C 1
ATOM 772 O O . PHE A 1 97 ? 24.140 1.381 -21.234 1.00 90.69 97 PHE A O 1
ATOM 779 N N . SER A 1 98 ? 26.061 2.206 -22.070 1.00 93.19 98 SER A N 1
ATOM 780 C CA . SER A 1 98 ? 26.150 3.327 -21.126 1.00 93.19 98 SER A CA 1
ATOM 781 C C . SER A 1 98 ? 24.974 4.287 -21.294 1.00 93.19 98 SER A C 1
ATOM 783 O O . SER A 1 98 ? 24.332 4.665 -20.313 1.00 93.19 98 SER A O 1
ATOM 785 N N . PHE A 1 99 ? 24.632 4.628 -22.539 1.00 94.25 99 PHE A N 1
ATOM 786 C CA . PHE A 1 99 ? 23.473 5.464 -22.839 1.00 94.25 99 PHE A CA 1
ATOM 787 C C . PHE A 1 99 ? 22.160 4.794 -22.410 1.00 94.25 99 PHE A C 1
ATOM 789 O O . PHE A 1 99 ? 21.343 5.412 -21.729 1.00 94.25 99 PHE A O 1
ATOM 796 N N . ALA A 1 100 ? 21.972 3.513 -22.739 1.00 92.19 100 ALA A N 1
ATOM 797 C CA . ALA A 1 100 ? 20.780 2.762 -22.348 1.00 92.19 100 ALA A CA 1
ATOM 798 C C . ALA A 1 100 ? 20.588 2.753 -20.823 1.00 92.19 100 ALA A C 1
ATOM 800 O O . ALA A 1 100 ? 19.487 3.011 -20.330 1.00 92.19 100 ALA A O 1
ATOM 801 N N . SER A 1 101 ? 21.665 2.532 -20.069 1.00 91.94 101 SER A N 1
ATOM 802 C CA . SER A 1 101 ? 21.641 2.530 -18.602 1.00 91.94 101 SER A CA 1
ATOM 803 C C . SER A 1 101 ? 21.313 3.911 -18.027 1.00 91.94 101 SER A C 1
ATOM 805 O O . SER A 1 101 ? 20.487 4.015 -17.117 1.00 91.94 101 SER A O 1
ATOM 807 N N . ALA A 1 102 ? 21.887 4.976 -18.600 1.00 95.38 102 ALA A N 1
ATOM 808 C CA . ALA A 1 102 ? 21.646 6.353 -18.169 1.00 95.38 102 ALA A CA 1
ATOM 809 C C . ALA A 1 102 ? 20.168 6.766 -18.282 1.00 95.38 102 ALA A C 1
ATOM 811 O O . ALA A 1 102 ? 19.659 7.448 -17.397 1.00 95.38 102 ALA A O 1
ATOM 812 N N . TYR A 1 103 ? 19.459 6.322 -19.326 1.00 92.31 103 TYR A N 1
ATOM 813 C CA . TYR A 1 103 ? 18.018 6.573 -19.480 1.00 92.31 103 TYR A CA 1
ATOM 814 C C . TYR A 1 103 ? 17.147 5.605 -18.679 1.00 92.31 103 TYR A C 1
ATOM 816 O O . TYR A 1 103 ? 16.046 5.960 -18.256 1.00 92.31 103 TYR A O 1
ATOM 824 N N . THR A 1 104 ? 17.629 4.388 -18.443 1.00 93.06 104 THR A N 1
ATOM 825 C CA . THR A 1 104 ? 16.881 3.374 -17.696 1.00 93.06 104 THR A CA 1
ATOM 826 C C . THR A 1 104 ? 16.689 3.782 -16.237 1.00 93.06 104 THR A C 1
ATOM 828 O O . THR A 1 104 ? 15.572 3.701 -15.729 1.00 93.06 104 THR A O 1
ATOM 831 N N . ALA A 1 105 ? 17.739 4.276 -15.575 1.00 92.69 105 ALA A N 1
ATOM 832 C CA . ALA A 1 105 ? 17.688 4.673 -14.167 1.00 92.69 105 ALA A CA 1
ATOM 833 C C . ALA A 1 105 ? 16.555 5.674 -13.826 1.00 92.69 105 ALA A C 1
ATOM 835 O O . ALA A 1 105 ? 15.754 5.365 -12.943 1.00 92.69 105 ALA A O 1
ATOM 836 N N . PRO A 1 106 ? 16.402 6.829 -14.509 1.00 92.81 106 PRO A N 1
ATOM 837 C CA . PRO A 1 106 ? 15.326 7.774 -14.213 1.00 92.81 106 PRO A CA 1
ATOM 838 C C . PRO A 1 106 ? 13.938 7.231 -14.569 1.00 92.81 106 PRO A C 1
ATOM 840 O O . PRO A 1 106 ? 12.986 7.506 -13.846 1.00 92.81 106 PRO A O 1
ATOM 843 N N . ILE A 1 107 ? 13.799 6.432 -15.632 1.00 91.25 107 ILE A N 1
ATOM 844 C CA . ILE A 1 107 ? 12.510 5.818 -16.001 1.00 91.25 107 ILE A CA 1
ATOM 845 C C . ILE A 1 107 ? 12.057 4.832 -14.921 1.00 91.25 107 ILE A C 1
ATOM 847 O O . ILE A 1 107 ? 10.899 4.856 -14.497 1.00 91.25 107 ILE A O 1
ATOM 851 N N . VAL A 1 108 ? 12.980 3.988 -14.455 1.00 92.69 108 VAL A N 1
ATOM 852 C CA . VAL A 1 108 ? 12.729 3.048 -13.362 1.00 92.69 108 VAL A CA 1
ATOM 853 C C . VAL A 1 108 ? 12.404 3.812 -12.081 1.00 92.69 108 VAL A C 1
ATOM 855 O O . VAL A 1 108 ? 11.398 3.498 -11.454 1.00 92.69 108 VAL A O 1
ATOM 858 N N . LEU A 1 109 ? 13.164 4.859 -11.740 1.00 92.94 109 LEU A N 1
ATOM 859 C CA . LEU A 1 109 ? 12.913 5.675 -10.548 1.00 92.94 109 LEU A CA 1
ATOM 860 C C . LEU A 1 109 ? 11.549 6.380 -10.600 1.00 92.94 109 LEU A C 1
ATOM 862 O O . LEU A 1 109 ? 10.840 6.413 -9.600 1.00 92.94 109 LEU A O 1
ATOM 866 N N . MET A 1 110 ? 11.137 6.898 -11.761 1.00 90.94 110 MET A N 1
ATOM 867 C CA . MET A 1 110 ? 9.811 7.502 -11.941 1.00 90.94 110 MET A CA 1
ATOM 868 C C . MET A 1 110 ? 8.685 6.479 -11.761 1.00 90.94 110 MET A C 1
ATOM 870 O O . MET A 1 110 ? 7.669 6.785 -11.135 1.00 90.94 110 MET A O 1
ATOM 874 N N . SER A 1 111 ? 8.855 5.265 -12.296 1.00 91.12 111 SER A N 1
ATOM 875 C CA . SER A 1 111 ? 7.876 4.189 -12.110 1.00 91.12 111 SER A CA 1
ATOM 876 C C . SER A 1 111 ? 7.836 3.717 -10.654 1.00 91.12 111 SER A C 1
ATOM 878 O O . SER A 1 111 ? 6.749 3.520 -10.116 1.00 91.12 111 SER A O 1
ATOM 880 N N . GLN A 1 112 ? 8.996 3.616 -9.997 1.00 92.06 112 GLN A N 1
ATOM 881 C CA . GLN A 1 112 ? 9.113 3.266 -8.581 1.00 92.06 112 GLN A CA 1
ATOM 882 C C . GLN A 1 112 ? 8.464 4.314 -7.681 1.00 92.06 112 GLN A C 1
ATOM 884 O O . GLN A 1 112 ? 7.619 3.947 -6.876 1.00 92.06 112 GLN A O 1
ATOM 889 N N . ASN A 1 113 ? 8.781 5.603 -7.848 1.00 92.69 113 ASN A N 1
ATOM 890 C CA . ASN A 1 113 ? 8.205 6.672 -7.029 1.00 92.69 113 ASN A CA 1
ATOM 891 C C . ASN A 1 113 ? 6.675 6.674 -7.118 1.00 92.69 113 ASN A C 1
ATOM 893 O O . ASN A 1 113 ? 5.976 6.789 -6.118 1.00 92.69 113 ASN A O 1
ATOM 897 N N . ARG A 1 114 ? 6.133 6.473 -8.323 1.00 90.12 114 ARG A N 1
ATOM 898 C CA . ARG A 1 114 ? 4.682 6.406 -8.496 1.00 90.12 114 ARG A CA 1
ATOM 899 C C . ARG A 1 114 ? 4.076 5.130 -7.898 1.00 90.12 114 ARG A C 1
ATOM 901 O O . ARG A 1 114 ? 2.981 5.190 -7.348 1.00 90.12 114 ARG A O 1
ATOM 908 N N . GLN A 1 115 ? 4.747 3.981 -8.009 1.00 90.56 115 GLN A N 1
ATOM 909 C CA . GLN A 1 115 ? 4.301 2.751 -7.342 1.00 90.56 115 GLN A CA 1
ATOM 910 C C . GLN A 1 115 ? 4.314 2.918 -5.817 1.00 90.56 115 GLN A C 1
ATOM 912 O O . GLN A 1 115 ? 3.320 2.587 -5.181 1.00 90.56 115 GLN A O 1
ATOM 917 N N . SER A 1 116 ? 5.359 3.526 -5.246 1.00 93.19 116 SER A N 1
ATOM 918 C CA . SER A 1 116 ? 5.431 3.803 -3.809 1.00 93.19 116 SER A CA 1
ATOM 919 C C . SER A 1 116 ? 4.370 4.796 -3.342 1.00 93.19 116 SER A C 1
ATOM 921 O O . SER A 1 116 ? 3.821 4.629 -2.256 1.00 93.19 116 SER A O 1
ATOM 923 N N . ASP A 1 117 ? 4.037 5.802 -4.156 1.00 90.62 117 ASP A N 1
ATOM 924 C CA . ASP A 1 117 ? 2.957 6.744 -3.846 1.00 90.62 117 ASP A CA 1
ATOM 925 C C . ASP A 1 117 ? 1.600 6.021 -3.796 1.00 90.62 117 ASP A C 1
ATOM 927 O O . ASP A 1 117 ? 0.842 6.184 -2.837 1.00 90.62 117 ASP A O 1
ATOM 931 N N . ALA A 1 118 ? 1.322 5.158 -4.780 1.00 88.19 118 ALA A N 1
ATOM 932 C CA . ALA A 1 118 ? 0.105 4.347 -4.814 1.00 88.19 118 ALA A CA 1
ATOM 933 C C . ALA A 1 118 ? 0.041 3.332 -3.656 1.00 88.19 118 ALA A C 1
ATOM 935 O O . ALA A 1 118 ? -1.017 3.122 -3.059 1.00 88.19 118 ALA A O 1
ATOM 936 N N . GLU A 1 119 ? 1.167 2.706 -3.309 1.00 91.38 119 GLU A N 1
ATOM 937 C CA . GLU A 1 119 ? 1.279 1.812 -2.153 1.00 91.38 119 GLU A CA 1
ATOM 938 C C . GLU A 1 119 ? 1.048 2.554 -0.837 1.00 91.38 119 GLU A C 1
ATOM 940 O O . GLU A 1 119 ? 0.353 2.043 0.044 1.00 91.38 119 GLU A O 1
ATOM 945 N N . ARG A 1 120 ? 1.574 3.775 -0.709 1.00 91.88 120 ARG A N 1
ATOM 946 C CA . ARG A 1 120 ? 1.361 4.624 0.462 1.00 91.88 120 ARG A CA 1
ATOM 947 C C . ARG A 1 120 ? -0.106 5.007 0.612 1.00 91.88 120 ARG A C 1
ATOM 949 O O . ARG A 1 120 ? -0.648 4.867 1.704 1.00 91.88 120 ARG A O 1
ATOM 956 N N . GLU A 1 121 ? -0.754 5.441 -0.466 1.00 88.31 121 GLU A N 1
ATOM 957 C CA . GLU A 1 121 ? -2.188 5.753 -0.464 1.00 88.31 121 GLU A CA 1
ATOM 958 C C . GLU A 1 121 ? -3.020 4.531 -0.053 1.00 88.31 121 GLU A C 1
ATOM 960 O O . GLU A 1 121 ? -3.877 4.618 0.829 1.00 88.31 121 GLU A O 1
ATOM 965 N N . LYS A 1 122 ? -2.718 3.365 -0.633 1.00 87.69 122 LYS A N 1
ATOM 966 C CA . LYS A 1 122 ? -3.382 2.108 -0.281 1.00 87.69 122 LYS A CA 1
ATOM 967 C C . LYS A 1 122 ? -3.177 1.747 1.192 1.00 87.69 122 LYS A C 1
ATOM 969 O O . LYS A 1 122 ? -4.138 1.374 1.855 1.00 87.69 122 LYS A O 1
ATOM 974 N N . SER A 1 123 ? -1.958 1.882 1.706 1.00 90.06 123 SER A N 1
ATOM 975 C CA . SER A 1 123 ? -1.631 1.597 3.106 1.00 90.06 123 SER A CA 1
ATOM 976 C C . SER A 1 123 ? -2.385 2.520 4.070 1.00 90.06 123 SER A C 1
ATOM 978 O O . SER A 1 123 ? -2.971 2.057 5.049 1.00 90.06 123 SER A O 1
ATOM 980 N N . GLU A 1 124 ? -2.451 3.821 3.769 1.00 87.81 124 GLU A N 1
ATOM 981 C CA . GLU A 1 124 ? -3.232 4.776 4.561 1.00 87.81 124 GLU A CA 1
ATOM 982 C C . GLU A 1 124 ? -4.726 4.452 4.538 1.00 87.81 124 GLU A C 1
ATOM 984 O O . GLU A 1 124 ? -5.404 4.564 5.562 1.00 87.81 124 GLU A O 1
ATOM 989 N N . TYR A 1 125 ? -5.257 4.036 3.390 1.00 84.88 125 TYR A N 1
ATOM 990 C CA . TYR A 1 125 ? -6.641 3.591 3.288 1.00 84.88 125 TYR A CA 1
ATOM 991 C C . TYR A 1 125 ? -6.893 2.325 4.120 1.00 84.88 125 TYR A C 1
ATOM 993 O O . TYR A 1 125 ? -7.824 2.291 4.924 1.00 84.88 125 TYR A O 1
ATOM 1001 N N . ASP A 1 126 ? -6.053 1.300 3.972 1.00 87.31 126 ASP A N 1
ATOM 1002 C CA . ASP A 1 126 ? -6.190 0.035 4.698 1.00 87.31 126 ASP A CA 1
ATOM 1003 C C . ASP A 1 126 ? -6.097 0.275 6.219 1.00 87.31 126 ASP A C 1
ATOM 1005 O O . ASP A 1 126 ? -6.870 -0.292 6.996 1.00 87.31 126 ASP A O 1
ATOM 1009 N N . ARG A 1 127 ? -5.240 1.213 6.651 1.00 88.50 127 ARG A N 1
ATOM 1010 C CA . ARG A 1 127 ? -5.172 1.688 8.041 1.00 88.50 127 ARG A CA 1
ATOM 1011 C C . ARG A 1 127 ? -6.500 2.283 8.509 1.00 88.50 127 ARG A C 1
ATOM 1013 O O . ARG A 1 127 ? -6.961 1.958 9.601 1.00 88.50 127 ARG A O 1
ATOM 1020 N N . GLN A 1 128 ? -7.120 3.143 7.706 1.00 84.25 128 GLN A N 1
ATOM 1021 C CA . GLN A 1 128 ? -8.394 3.786 8.046 1.00 84.25 128 GLN A CA 1
ATOM 1022 C C . GLN A 1 128 ? -9.546 2.777 8.123 1.00 84.25 128 GLN A C 1
ATOM 1024 O O . GLN A 1 128 ? -10.344 2.833 9.059 1.00 84.25 128 GLN A O 1
ATOM 1029 N N . VAL A 1 129 ? -9.594 1.806 7.207 1.00 84.00 129 VAL A N 1
ATOM 1030 C CA . VAL A 1 129 ? -10.565 0.703 7.264 1.00 84.00 129 VAL A CA 1
ATOM 1031 C C . VAL A 1 129 ? -10.372 -0.143 8.519 1.00 84.00 129 VAL A C 1
ATOM 1033 O O . VAL A 1 129 ? -11.350 -0.486 9.179 1.00 84.00 129 VAL A O 1
ATOM 1036 N N . ASN A 1 130 ? -9.129 -0.439 8.902 1.00 87.50 130 ASN A N 1
ATOM 1037 C CA . ASN A 1 130 ? -8.864 -1.200 10.119 1.00 87.50 130 ASN A CA 1
ATOM 1038 C C . ASN A 1 130 ? -9.310 -0.444 11.384 1.00 87.50 130 ASN A C 1
ATOM 1040 O O . ASN A 1 130 ? -9.900 -1.033 12.289 1.00 87.50 130 ASN A O 1
ATOM 1044 N N . LEU A 1 131 ? -9.097 0.876 11.433 1.00 84.94 131 LEU A N 1
ATOM 1045 C CA . LEU A 1 131 ? -9.599 1.718 12.524 1.00 84.94 131 LEU A CA 1
ATOM 1046 C C . LEU A 1 131 ? -11.134 1.737 12.581 1.00 84.94 131 LEU A C 1
ATOM 1048 O O . LEU A 1 131 ? -11.697 1.643 13.670 1.00 84.94 131 LEU A O 1
ATOM 1052 N N . LYS A 1 132 ? -11.810 1.809 11.426 1.00 82.38 132 LYS A N 1
ATOM 1053 C CA . LYS A 1 132 ? -13.275 1.694 11.320 1.00 82.38 132 LYS A CA 1
ATOM 1054 C C . LYS A 1 132 ? -13.770 0.360 11.863 1.00 82.38 132 LYS A C 1
ATOM 1056 O O . LYS A 1 132 ? -14.646 0.349 12.718 1.00 82.38 132 LYS A O 1
ATOM 1061 N N . ALA A 1 133 ? -13.170 -0.741 11.418 1.00 84.50 133 ALA A N 1
ATOM 1062 C CA . ALA A 1 133 ? -13.524 -2.073 11.890 1.00 84.50 133 ALA A CA 1
ATOM 1063 C C . ALA A 1 133 ? -13.343 -2.188 13.412 1.00 84.50 133 ALA A C 1
ATOM 1065 O O . ALA A 1 133 ? -14.238 -2.669 14.102 1.00 84.50 133 ALA A O 1
ATOM 1066 N N . GLY A 1 134 ? -12.231 -1.677 13.950 1.00 87.19 134 GLY A N 1
ATOM 1067 C CA . GLY A 1 134 ? -11.997 -1.637 15.394 1.00 87.19 134 GLY A CA 1
ATOM 1068 C C . GLY A 1 134 ? -13.050 -0.820 16.150 1.00 87.19 134 GLY A C 1
ATOM 1069 O O . GLY A 1 134 ? -13.549 -1.264 17.184 1.00 87.19 134 GLY A O 1
ATOM 1070 N N . TYR A 1 135 ? -13.433 0.344 15.622 1.00 85.44 135 TYR A N 1
ATOM 1071 C CA . TYR A 1 135 ? -14.487 1.178 16.199 1.00 85.44 135 TYR A CA 1
ATOM 1072 C C . TYR A 1 135 ? -15.857 0.489 16.180 1.00 85.44 135 TYR A C 1
ATOM 1074 O O . TY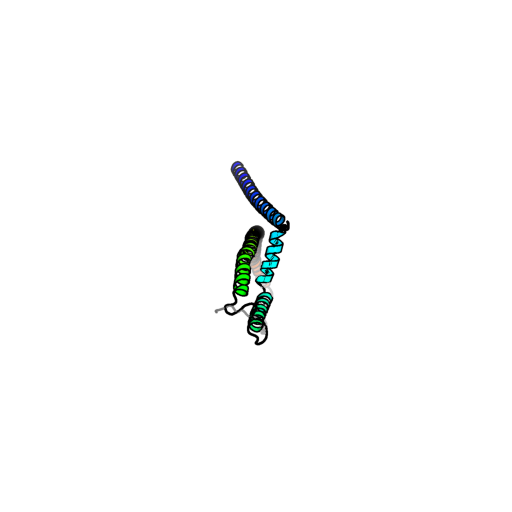R A 1 135 ? -16.534 0.452 17.206 1.00 85.44 135 TYR A O 1
ATOM 1082 N N . ASP A 1 136 ? -16.247 -0.094 15.045 1.00 82.94 136 ASP A N 1
ATOM 1083 C CA . ASP A 1 136 ? -17.525 -0.792 14.891 1.00 82.94 136 ASP A CA 1
ATOM 1084 C C . ASP A 1 136 ? -17.616 -2.000 15.834 1.00 82.94 136 ASP A C 1
ATOM 1086 O O . ASP A 1 136 ? -18.645 -2.204 16.478 1.00 82.94 136 ASP A O 1
ATOM 1090 N N . ILE A 1 137 ? -16.525 -2.758 15.996 1.00 89.25 137 ILE A N 1
ATOM 1091 C CA . ILE A 1 137 ? -16.444 -3.856 16.971 1.00 89.25 137 ILE A CA 1
ATOM 1092 C C . ILE A 1 137 ? -16.623 -3.334 18.401 1.00 89.25 137 ILE A C 1
ATOM 1094 O O . ILE A 1 137 ? -17.361 -3.941 19.179 1.00 89.25 137 ILE A O 1
ATOM 1098 N N . GLY A 1 138 ? -15.975 -2.219 18.749 1.00 87.81 138 GLY A N 1
ATOM 1099 C CA . GLY A 1 138 ? -16.119 -1.589 20.063 1.00 87.81 138 GLY A CA 1
ATOM 1100 C C . GLY A 1 138 ? -17.554 -1.133 20.336 1.00 87.81 138 GLY A C 1
ATOM 1101 O O . GLY A 1 138 ? -18.099 -1.409 21.402 1.00 87.81 138 GLY A O 1
ATOM 1102 N N . LEU A 1 139 ? -18.203 -0.512 19.348 1.00 85.50 139 LEU A N 1
ATOM 1103 C CA . LEU A 1 139 ? -19.601 -0.093 19.447 1.00 85.50 139 LEU A CA 1
ATOM 1104 C C . LEU A 1 139 ? -20.556 -1.286 19.587 1.00 85.50 139 LEU A C 1
ATOM 1106 O O . LEU A 1 139 ? -21.535 -1.222 20.330 1.00 85.50 139 LEU A O 1
ATOM 1110 N N . LEU A 1 140 ? -20.292 -2.380 18.869 1.00 87.94 140 LEU A N 1
ATOM 1111 C CA . LEU A 1 140 ? -21.068 -3.610 19.006 1.00 87.94 140 LEU A CA 1
ATOM 1112 C C . LEU A 1 140 ? -20.926 -4.207 20.409 1.00 87.94 140 LEU A C 1
ATOM 1114 O O . LEU A 1 140 ? -21.939 -4.609 20.976 1.00 87.94 140 LEU A O 1
ATOM 1118 N N . HIS A 1 141 ? -19.719 -4.210 20.985 1.00 92.19 141 HIS A N 1
ATOM 1119 C CA . HIS A 1 141 ? -19.507 -4.647 22.369 1.00 92.19 141 HIS A CA 1
ATOM 1120 C C . HIS A 1 141 ? -20.291 -3.783 23.356 1.00 92.19 141 HIS A C 1
ATOM 1122 O O . HIS A 1 141 ? -21.042 -4.328 24.157 1.00 92.19 141 HIS A O 1
ATOM 1128 N N . GLU A 1 142 ? -20.223 -2.454 23.235 1.00 87.56 142 GLU A N 1
ATOM 1129 C CA . GLU A 1 142 ? -20.995 -1.546 24.092 1.00 87.56 142 GLU A CA 1
ATOM 1130 C C . GLU A 1 142 ? -22.501 -1.850 24.021 1.00 87.56 142 GLU A C 1
ATOM 1132 O O . GLU A 1 142 ? -23.176 -1.962 25.046 1.00 87.56 142 GLU A O 1
ATOM 1137 N N . LYS A 1 143 ? -23.044 -2.062 22.815 1.00 87.81 143 LYS A N 1
ATOM 1138 C CA . LYS A 1 143 ? -24.454 -2.442 22.650 1.00 87.81 143 LYS A CA 1
ATOM 1139 C C . LYS A 1 143 ? -24.769 -3.795 23.288 1.00 87.81 143 LYS A C 1
ATOM 1141 O O . LYS A 1 143 ? -25.794 -3.910 23.958 1.00 87.81 143 LYS A O 1
ATOM 1146 N N . ILE A 1 144 ? -23.916 -4.800 23.107 1.00 92.38 144 ILE A N 1
ATOM 1147 C CA . ILE A 1 144 ? -24.089 -6.122 23.724 1.00 92.38 144 ILE A CA 1
ATOM 1148 C C . ILE A 1 144 ? -24.096 -6.001 25.251 1.00 92.38 144 ILE A C 1
ATOM 1150 O O . ILE A 1 144 ? -25.013 -6.518 25.888 1.00 92.38 144 ILE A O 1
ATOM 1154 N N . ASP A 1 145 ? -23.154 -5.261 25.829 1.00 91.50 145 ASP A N 1
ATOM 1155 C CA . ASP A 1 145 ? -23.058 -5.055 27.275 1.00 91.50 145 ASP A CA 1
ATOM 1156 C C . ASP A 1 145 ? -24.307 -4.354 27.823 1.00 91.50 145 ASP A C 1
ATOM 1158 O O . ASP A 1 145 ? -24.852 -4.749 28.856 1.00 91.50 145 ASP A O 1
ATOM 1162 N N . THR A 1 146 ? -24.829 -3.352 27.103 1.00 89.62 146 THR A N 1
ATOM 1163 C CA . THR A 1 146 ? -26.065 -2.660 27.508 1.00 89.62 146 THR A CA 1
ATOM 1164 C C . THR A 1 146 ? -27.277 -3.593 27.509 1.00 89.62 146 THR A C 1
ATOM 1166 O O . THR A 1 146 ? -28.087 -3.540 28.438 1.00 89.62 146 THR A O 1
ATOM 1169 N N . LEU A 1 147 ? -27.389 -4.485 26.517 1.00 90.19 147 LEU A N 1
ATOM 1170 C CA . LEU A 1 147 ? -28.459 -5.481 26.441 1.00 90.19 147 LEU A CA 1
ATOM 1171 C C . LEU A 1 147 ? -28.328 -6.526 27.553 1.00 90.19 147 LEU A C 1
ATOM 1173 O O . LEU A 1 147 ? -29.322 -6.859 28.198 1.00 90.19 147 LEU A O 1
ATOM 1177 N N . GLN A 1 148 ? -27.112 -7.001 27.833 1.00 90.12 148 GLN A N 1
ATOM 1178 C CA . GLN A 1 148 ? -26.861 -7.922 28.944 1.00 90.12 148 GLN A CA 1
ATOM 1179 C C . GLN A 1 148 ? -27.224 -7.286 30.289 1.00 90.12 148 GLN A C 1
ATOM 1181 O O . GLN A 1 148 ? -27.902 -7.909 31.105 1.00 90.12 148 GLN A O 1
ATOM 1186 N N . ALA A 1 149 ? -26.847 -6.025 30.514 1.00 88.81 149 ALA A N 1
ATOM 1187 C CA . ALA A 1 149 ? -27.198 -5.303 31.732 1.00 88.81 149 ALA A CA 1
ATOM 1188 C C . ALA A 1 149 ? -28.721 -5.139 31.896 1.00 88.81 149 ALA A C 1
ATOM 1190 O O . ALA A 1 149 ? -29.241 -5.276 33.007 1.00 88.81 149 ALA A O 1
ATOM 1191 N N . GLN A 1 150 ? -29.450 -4.881 30.803 1.00 88.12 150 GLN A N 1
ATOM 1192 C CA . GLN A 1 150 ? -30.916 -4.837 30.813 1.00 88.12 150 GLN A CA 1
ATOM 1193 C C . GLN A 1 150 ? -31.520 -6.194 31.190 1.00 88.12 150 GLN A C 1
ATOM 1195 O O . GLN A 1 150 ? -32.343 -6.250 32.103 1.00 88.12 150 GLN A O 1
ATOM 1200 N N . GLN A 1 151 ? -31.060 -7.284 30.569 1.00 87.25 151 GLN A N 1
ATOM 1201 C CA . GLN A 1 151 ? -31.524 -8.641 30.880 1.00 87.25 151 GLN A CA 1
ATOM 1202 C C . GLN A 1 151 ? -31.240 -9.029 32.336 1.00 87.25 151 GLN A C 1
ATOM 1204 O O . GLN A 1 151 ? -32.121 -9.540 33.023 1.00 87.25 151 GLN A O 1
ATOM 1209 N N . LEU A 1 152 ? -30.041 -8.736 32.850 1.00 90.88 152 LEU A N 1
ATOM 1210 C CA . LEU A 1 152 ? -29.690 -8.993 34.251 1.00 90.88 152 LEU A CA 1
ATOM 1211 C C . LEU A 1 152 ? -30.593 -8.224 35.219 1.00 90.88 152 LEU A C 1
ATOM 1213 O O . LEU A 1 152 ? -30.987 -8.756 36.260 1.00 90.88 152 LEU A O 1
ATOM 1217 N N . LYS A 1 153 ? -30.950 -6.982 34.879 1.00 90.56 153 LYS A N 1
ATOM 1218 C CA . LYS A 1 153 ? -31.879 -6.176 35.675 1.00 90.56 153 LYS A CA 1
ATOM 1219 C C . LYS A 1 153 ? -33.279 -6.788 35.686 1.00 90.56 153 LYS A C 1
ATOM 1221 O O . LYS A 1 153 ? -33.870 -6.883 36.759 1.00 90.56 153 LYS A O 1
ATOM 1226 N N . GLU A 1 154 ? -33.792 -7.219 34.536 1.00 88.19 154 GLU A N 1
ATOM 1227 C CA . GLU A 1 154 ? -35.090 -7.899 34.443 1.00 88.19 154 GLU A CA 1
ATOM 1228 C C . GLU A 1 154 ? -35.107 -9.208 35.238 1.00 88.19 154 GLU A C 1
ATOM 1230 O O . GLU A 1 154 ? -35.993 -9.404 36.068 1.00 88.19 154 GLU A O 1
ATOM 1235 N N . LEU A 1 155 ? -34.087 -10.057 35.081 1.00 88.81 155 LEU A N 1
ATOM 1236 C CA . LEU A 1 155 ? -33.953 -11.296 35.852 1.00 88.81 155 LEU A CA 1
ATOM 1237 C C . LEU A 1 155 ? -33.908 -11.023 37.361 1.00 88.81 155 LEU A C 1
ATOM 1239 O O . LEU A 1 155 ? -34.576 -11.704 38.135 1.00 88.81 155 LEU A O 1
ATOM 1243 N N . THR A 1 156 ? -33.178 -9.990 37.787 1.00 89.69 156 THR A N 1
ATOM 1244 C CA . THR A 1 156 ? -33.110 -9.593 39.203 1.00 89.69 156 THR A CA 1
ATOM 1245 C C . THR A 1 156 ? -34.474 -9.142 39.732 1.00 89.69 156 THR A C 1
ATOM 1247 O O . THR A 1 156 ? -34.833 -9.473 40.863 1.00 89.69 156 THR A O 1
ATOM 1250 N N . LEU A 1 157 ? -35.246 -8.397 38.933 1.00 89.06 157 LEU A N 1
ATOM 1251 C CA . LEU A 1 157 ? -36.600 -7.974 39.301 1.00 89.06 157 LEU A CA 1
ATOM 1252 C C . LEU A 1 157 ? -37.536 -9.176 39.454 1.00 89.06 157 LEU A C 1
ATOM 1254 O O . LEU A 1 157 ? -38.208 -9.273 40.478 1.00 89.06 157 LEU A O 1
ATOM 1258 N N . ILE A 1 158 ? -37.505 -10.114 38.503 1.00 90.06 158 ILE A N 1
ATOM 1259 C CA . ILE A 1 158 ? -38.303 -11.347 38.550 1.00 90.06 158 ILE A CA 1
ATOM 1260 C C . ILE A 1 158 ? -37.951 -12.170 39.796 1.00 90.06 158 ILE A C 1
ATOM 1262 O O . ILE A 1 158 ? -38.841 -12.578 40.536 1.00 90.06 158 ILE A O 1
ATOM 1266 N N . VAL A 1 159 ? -36.661 -12.378 40.083 1.00 88.06 159 VAL A N 1
ATOM 1267 C CA . VAL A 1 159 ? -36.221 -13.119 41.280 1.00 88.06 159 VAL A CA 1
ATOM 1268 C C . VAL A 1 159 ? -36.684 -12.426 42.564 1.00 88.06 159 VAL A C 1
ATOM 1270 O O . VAL A 1 159 ? -37.126 -13.085 43.505 1.00 88.06 159 VAL A O 1
ATOM 1273 N N . LYS A 1 160 ? -36.625 -11.091 42.616 1.00 88.38 160 LYS A N 1
ATOM 1274 C CA . LYS A 1 160 ? -37.090 -10.320 43.775 1.00 88.38 160 LYS A CA 1
ATOM 1275 C C . LYS A 1 160 ? -38.601 -10.443 43.977 1.00 88.38 160 LYS A C 1
ATOM 1277 O O . LYS A 1 160 ? -39.048 -10.559 45.117 1.00 88.38 160 LYS A O 1
ATOM 1282 N N . GLU A 1 161 ? -39.370 -10.428 42.893 1.00 86.69 161 GLU A N 1
ATOM 1283 C CA . GLU A 1 161 ? -40.818 -10.639 42.916 1.00 86.69 161 GLU A CA 1
ATOM 1284 C C . GLU A 1 161 ? -41.161 -12.056 43.390 1.00 86.69 161 GLU A C 1
ATOM 1286 O O . GLU A 1 161 ? -41.934 -12.213 44.334 1.00 86.69 161 GLU A O 1
ATOM 1291 N N . GLN A 1 162 ? -40.487 -13.080 42.854 1.00 82.50 162 GLN A N 1
ATOM 1292 C CA . GLN A 1 162 ? -40.637 -14.463 43.317 1.00 82.50 162 GLN A CA 1
ATOM 1293 C C . GLN A 1 162 ? -40.322 -14.607 44.811 1.00 82.50 162 GLN A C 1
ATOM 1295 O O . GLN A 1 162 ? -41.069 -15.257 45.542 1.00 82.50 162 GLN A O 1
ATOM 1300 N N . GLN A 1 163 ? -39.255 -13.966 45.296 1.00 81.31 163 GLN A N 1
ATOM 1301 C CA . GLN A 1 163 ? -38.908 -13.979 46.716 1.00 81.31 163 GLN A CA 1
ATOM 1302 C C . GLN A 1 163 ? -39.980 -13.302 47.581 1.00 81.31 163 GLN A C 1
ATOM 1304 O O . GLN A 1 163 ? -40.239 -13.746 48.702 1.00 81.31 163 GLN A O 1
ATOM 1309 N N . HIS A 1 164 ? -40.605 -12.234 47.081 1.00 82.12 164 HIS A N 1
ATOM 1310 C CA . HIS A 1 164 ? -41.691 -11.552 47.776 1.00 82.12 164 HIS A CA 1
ATOM 1311 C C . HIS A 1 164 ? -42.934 -12.440 47.881 1.00 82.12 164 HIS A C 1
ATOM 1313 O O . HIS A 1 164 ? -43.410 -12.660 48.993 1.00 82.12 164 HIS A O 1
ATOM 1319 N N . SER A 1 165 ? -43.380 -13.045 46.775 1.00 78.38 165 SER A N 1
ATOM 1320 C CA . SER A 1 165 ? -44.509 -13.983 46.776 1.00 78.38 165 SER A CA 1
ATOM 1321 C C . SER A 1 165 ? -44.239 -15.219 47.639 1.00 78.38 165 SER A C 1
ATOM 1323 O O . SER A 1 165 ? -45.128 -15.686 48.348 1.00 78.38 165 SER A O 1
ATOM 1325 N N . LEU A 1 166 ? -43.002 -15.734 47.646 1.00 79.25 166 LEU A N 1
ATOM 1326 C CA . LEU A 1 166 ? -42.594 -16.804 48.563 1.00 79.25 166 LEU A CA 1
ATOM 1327 C C . LEU A 1 166 ? -42.693 -16.368 50.027 1.00 79.25 166 LEU A C 1
ATOM 1329 O O . LEU A 1 166 ? -43.147 -17.146 50.864 1.00 79.25 166 LEU A O 1
ATOM 1333 N N . ASN A 1 167 ? -42.293 -15.139 50.352 1.00 80.69 167 ASN A N 1
ATOM 1334 C CA . ASN A 1 167 ? -42.383 -14.617 51.713 1.00 80.69 167 ASN A CA 1
ATOM 1335 C C . ASN A 1 167 ? -43.834 -14.371 52.150 1.00 80.69 167 ASN A C 1
ATOM 1337 O O . ASN A 1 167 ? -44.153 -14.642 53.305 1.00 80.69 167 ASN A O 1
ATOM 1341 N N . GLU A 1 168 ? -44.710 -13.919 51.251 1.00 79.31 168 GLU A N 1
ATOM 1342 C CA . GLU A 1 168 ? -46.151 -13.778 51.510 1.00 79.31 168 GLU A CA 1
ATOM 1343 C C . GLU A 1 168 ? -46.852 -15.130 51.676 1.00 79.31 168 GLU A C 1
ATOM 1345 O O . GLU A 1 168 ? -47.646 -15.327 52.598 1.00 79.31 168 GLU A O 1
ATOM 1350 N N . MET A 1 169 ? -46.522 -16.109 50.828 1.00 69.19 169 MET A N 1
ATOM 1351 C CA . MET A 1 169 ? -46.996 -17.479 51.019 1.00 69.19 169 MET A CA 1
ATOM 1352 C C . MET A 1 169 ? -46.499 -18.034 52.347 1.00 69.19 169 MET A C 1
ATOM 1354 O O . MET A 1 169 ? -47.281 -18.596 53.105 1.00 69.19 169 MET A O 1
ATOM 1358 N N . LYS A 1 170 ? -45.222 -17.830 52.684 1.00 70.56 170 LYS A N 1
ATOM 1359 C CA . LYS A 1 170 ? -44.672 -18.248 53.974 1.00 70.56 170 LYS A CA 1
ATOM 1360 C C . LYS A 1 170 ? -45.421 -17.579 55.129 1.00 70.56 170 LYS A C 1
ATOM 1362 O O . LYS A 1 170 ? -45.800 -18.273 56.065 1.00 70.56 170 LYS A O 1
ATOM 1367 N N . SER A 1 171 ? -45.681 -16.275 55.071 1.00 70.25 171 SER A N 1
ATOM 1368 C CA . SER A 1 171 ? -46.380 -15.555 56.142 1.00 70.25 171 SER A CA 1
ATOM 1369 C C . SER A 1 171 ? -47.862 -15.911 56.259 1.00 70.25 171 SER A C 1
ATOM 1371 O O . SER A 1 171 ? -48.404 -15.793 57.350 1.00 70.25 171 SER A O 1
ATOM 1373 N N . THR A 1 172 ? -48.502 -16.384 55.188 1.00 71.00 172 THR A N 1
ATOM 1374 C CA . THR A 1 172 ? -49.908 -16.825 55.201 1.00 71.00 172 THR A CA 1
ATOM 1375 C C . THR A 1 172 ? -50.038 -18.291 55.614 1.00 71.00 172 THR A C 1
ATOM 1377 O O . THR A 1 172 ? -50.904 -18.653 56.407 1.00 71.00 172 THR A O 1
ATOM 1380 N N . VAL A 1 173 ? -49.151 -19.153 55.116 1.00 70.81 173 VAL A N 1
ATOM 1381 C CA . VAL A 1 173 ? -49.217 -20.605 55.323 1.00 70.81 173 VAL A CA 1
ATOM 1382 C C . VAL A 1 173 ? -48.652 -21.015 56.685 1.00 70.81 173 VAL A C 1
ATOM 1384 O O . VAL A 1 173 ? -49.229 -21.893 57.322 1.00 70.81 173 VAL A O 1
ATOM 1387 N N . LEU A 1 174 ? -47.585 -20.377 57.195 1.00 70.12 174 LEU A N 1
ATOM 1388 C CA . LEU A 1 174 ? -47.053 -20.685 58.536 1.00 70.12 174 LEU A CA 1
ATOM 1389 C C . LEU A 1 174 ? -48.096 -20.544 59.659 1.00 70.12 174 LEU A C 1
ATOM 1391 O O . LEU A 1 174 ? -48.235 -21.496 60.430 1.00 70.12 174 LEU A O 1
ATOM 1395 N N . PRO A 1 175 ? -48.835 -19.425 59.786 1.00 71.00 175 PRO A N 1
ATOM 1396 C CA . PRO A 1 175 ? -49.838 -19.292 60.835 1.00 71.00 175 PRO A CA 1
ATOM 1397 C C . PRO A 1 175 ? -51.029 -20.225 60.611 1.00 71.00 175 PRO A C 1
ATOM 1399 O O . PRO A 1 175 ? -51.553 -20.742 61.590 1.00 71.00 175 PRO A O 1
ATOM 1402 N N . VAL A 1 176 ? -51.420 -20.519 59.363 1.00 75.31 176 VAL A N 1
ATOM 1403 C CA . VAL A 1 176 ? -52.480 -21.504 59.067 1.00 75.31 176 VAL A CA 1
ATOM 1404 C C . VAL A 1 176 ? -52.078 -22.903 59.533 1.00 75.31 176 VAL A C 1
ATOM 1406 O O . VAL A 1 176 ? -52.850 -23.559 60.229 1.00 75.31 176 VAL A O 1
ATOM 1409 N N . LEU A 1 177 ? -50.853 -23.342 59.229 1.00 69.19 177 LEU A N 1
ATOM 1410 C CA . LEU A 1 177 ? -50.333 -24.628 59.701 1.00 69.19 177 LEU A CA 1
ATOM 1411 C C . LEU A 1 177 ? -50.218 -24.659 61.232 1.00 69.19 177 LEU A C 1
ATOM 1413 O O . LEU A 1 177 ? -50.578 -25.652 61.860 1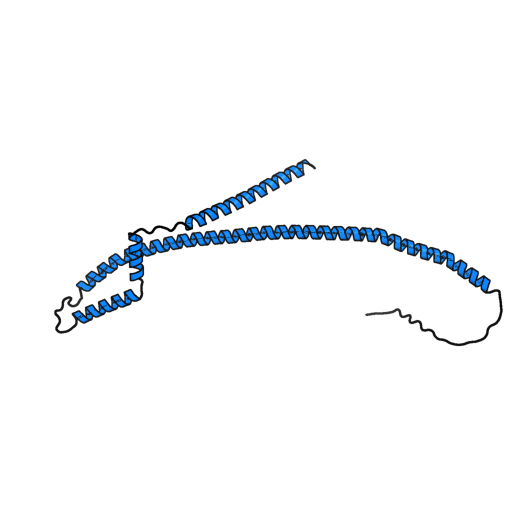.00 69.19 177 LEU A O 1
ATOM 1417 N N . GLN A 1 178 ? -49.781 -23.564 61.860 1.00 72.12 178 GLN A N 1
ATOM 1418 C CA . GLN A 1 178 ? -49.727 -23.454 63.323 1.00 72.12 178 GLN A CA 1
ATOM 1419 C C . GLN A 1 178 ? -51.117 -23.450 63.969 1.00 72.12 178 GLN A C 1
ATOM 1421 O O . GLN A 1 178 ? -51.301 -24.041 65.034 1.00 72.12 178 GLN A O 1
ATOM 1426 N N . GLN A 1 179 ? -52.103 -22.816 63.339 1.00 72.81 179 GLN A N 1
ATOM 1427 C CA . GLN A 1 179 ? -53.482 -22.765 63.811 1.00 72.81 179 GLN A CA 1
ATOM 1428 C C . GLN A 1 179 ? -54.171 -24.121 63.663 1.00 72.81 179 GLN A C 1
ATOM 1430 O O . GLN A 1 179 ? -54.876 -24.542 64.577 1.00 72.81 179 GLN A O 1
ATOM 1435 N N . GLN A 1 180 ? -53.900 -24.842 62.573 1.00 69.56 180 GLN A N 1
ATOM 1436 C CA . GLN A 1 180 ? -54.340 -26.222 62.393 1.00 69.56 180 GLN A CA 1
ATOM 1437 C C . GLN A 1 180 ? -53.692 -27.152 63.427 1.00 69.56 180 GLN A C 1
ATOM 1439 O O . GLN A 1 180 ? -54.364 -27.995 64.009 1.00 69.56 180 GLN A O 1
ATOM 1444 N N . GLN A 1 181 ? -52.408 -26.966 63.739 1.00 70.88 181 GLN A N 1
ATOM 1445 C CA . GLN A 1 181 ? -51.753 -27.739 64.796 1.00 70.88 181 GLN A CA 1
ATOM 1446 C C . GLN A 1 181 ? -52.337 -27.421 66.181 1.00 70.88 181 GLN A C 1
ATOM 1448 O O . GLN A 1 181 ? -52.522 -28.325 66.996 1.00 70.88 181 GLN A O 1
ATOM 1453 N N . ARG A 1 182 ? -52.657 -26.147 66.456 1.00 70.50 182 ARG A N 1
ATOM 1454 C CA . ARG A 1 182 ? -53.327 -25.741 67.698 1.00 70.50 182 ARG A CA 1
ATOM 1455 C C . ARG A 1 182 ? -54.716 -26.344 67.814 1.00 70.50 182 ARG A C 1
ATOM 1457 O O . ARG A 1 182 ? -55.005 -26.903 68.860 1.00 70.50 182 ARG A O 1
ATOM 1464 N N . SER A 1 183 ? -55.541 -26.288 66.773 1.00 66.81 183 SER A N 1
ATOM 1465 C CA . SER A 1 183 ? -56.875 -26.889 66.815 1.00 66.81 183 SER A CA 1
ATOM 1466 C C . SER A 1 183 ? -56.806 -28.408 66.959 1.00 66.81 183 SER A C 1
ATOM 1468 O O . SER A 1 183 ? -57.564 -28.973 67.738 1.00 66.81 183 SER A O 1
ATOM 1470 N N . LEU A 1 184 ? -55.851 -29.078 66.304 1.00 66.75 184 LEU A N 1
ATOM 1471 C CA . LEU A 1 184 ? -55.602 -30.508 66.512 1.00 66.75 184 LEU A CA 1
ATOM 1472 C C . LEU A 1 184 ? -55.167 -30.821 67.952 1.00 66.75 184 LEU A C 1
ATOM 1474 O O . LEU A 1 184 ? -55.574 -31.842 68.505 1.00 66.75 184 LEU A O 1
ATOM 1478 N N . ASN A 1 185 ? -54.368 -29.957 68.576 1.00 67.88 185 ASN A N 1
ATOM 1479 C CA . ASN A 1 185 ? -53.969 -30.115 69.973 1.00 67.88 185 ASN A CA 1
ATOM 1480 C C . ASN A 1 185 ? -55.123 -29.821 70.943 1.00 67.88 185 ASN A C 1
ATOM 1482 O O . ASN A 1 185 ? -55.303 -30.567 71.898 1.00 67.88 185 ASN A O 1
ATOM 1486 N N . GLU A 1 186 ? -55.936 -28.802 70.679 1.00 71.06 186 GLU A N 1
ATOM 1487 C CA . GLU A 1 186 ? -57.141 -28.474 71.453 1.00 71.06 186 GLU A CA 1
ATOM 1488 C C . GLU A 1 186 ? -58.179 -29.601 71.371 1.00 71.06 186 GLU A C 1
ATOM 1490 O O . GLU A 1 186 ? -58.715 -30.030 72.390 1.00 71.06 186 GLU A O 1
ATOM 1495 N N . LEU A 1 187 ? -58.399 -30.159 70.176 1.00 65.44 187 LEU A N 1
ATOM 1496 C CA . LEU A 1 187 ? -59.263 -31.322 69.967 1.00 65.44 187 LEU A CA 1
ATOM 1497 C C . LEU A 1 187 ? -58.733 -32.548 70.707 1.00 65.44 187 LEU A C 1
ATOM 1499 O O . LEU A 1 187 ? -59.507 -33.251 71.347 1.00 65.44 187 LEU A O 1
ATOM 1503 N N . LYS A 1 188 ? -57.418 -32.795 70.691 1.00 58.59 188 LYS A N 1
ATOM 1504 C CA . LYS A 1 188 ? -56.829 -33.849 71.525 1.00 58.59 188 LYS A CA 1
ATOM 1505 C C . LYS A 1 188 ? -57.110 -33.591 73.004 1.00 58.59 188 LYS A C 1
ATOM 1507 O O . LYS A 1 188 ? -57.596 -34.495 73.663 1.00 58.59 188 LYS A O 1
ATOM 1512 N N . VAL A 1 189 ? -56.875 -32.384 73.517 1.00 65.12 189 VAL A N 1
ATOM 1513 C CA . VAL A 1 189 ? -57.078 -32.037 74.939 1.00 65.12 189 VAL A CA 1
ATOM 1514 C C . VAL A 1 189 ? -58.549 -32.119 75.367 1.00 65.12 189 VAL A C 1
ATOM 1516 O O . VAL A 1 189 ? -58.821 -32.517 76.494 1.00 65.12 189 VAL A O 1
ATOM 1519 N N . SER A 1 190 ? -59.495 -31.789 74.486 1.00 61.19 190 SER A N 1
ATOM 1520 C CA . SER A 1 190 ? -60.932 -31.826 74.784 1.00 61.19 190 SER A CA 1
ATOM 1521 C C . SER A 1 190 ? -61.546 -33.223 74.612 1.00 61.19 190 SER A C 1
ATOM 1523 O O . SER A 1 190 ? -62.388 -33.622 75.412 1.00 61.19 190 SER A O 1
ATOM 1525 N N . ILE A 1 191 ? -61.099 -34.001 73.619 1.00 58.19 191 ILE A N 1
ATOM 1526 C CA . ILE A 1 191 ? -61.661 -35.322 73.291 1.00 58.19 191 ILE A CA 1
ATOM 1527 C C . ILE A 1 191 ? -60.945 -36.455 74.046 1.00 58.19 191 ILE A C 1
ATOM 1529 O O . ILE A 1 191 ? -61.604 -37.428 74.395 1.00 58.19 191 ILE A O 1
ATOM 1533 N N . LEU A 1 192 ? -59.643 -36.354 74.361 1.00 59.94 192 LEU A N 1
ATOM 1534 C CA . LEU A 1 192 ? -58.921 -37.356 75.174 1.00 59.94 192 LEU A CA 1
ATOM 1535 C C . LEU A 1 192 ? -59.636 -37.688 76.494 1.00 59.94 192 LEU A C 1
ATOM 1537 O O . LEU A 1 192 ? -59.858 -38.873 76.735 1.00 59.94 192 LEU A O 1
ATOM 1541 N N . PRO A 1 193 ? -60.040 -36.710 77.327 1.00 59.34 193 PRO A N 1
ATOM 1542 C CA . PRO A 1 193 ? -60.750 -37.008 78.563 1.00 59.34 193 PRO A CA 1
ATOM 1543 C C . PRO A 1 193 ? -62.162 -37.550 78.307 1.00 59.34 193 PRO A C 1
ATOM 1545 O O . PRO A 1 193 ? -62.559 -38.484 78.986 1.00 59.34 193 PRO A O 1
ATOM 1548 N N . ILE A 1 194 ? -62.894 -37.063 77.295 1.00 60.66 194 ILE A N 1
ATOM 1549 C CA . ILE A 1 194 ? -64.244 -37.565 76.957 1.00 60.66 194 ILE A CA 1
ATOM 1550 C C . ILE A 1 194 ? -64.186 -39.018 76.465 1.00 60.66 194 ILE A C 1
ATOM 1552 O O . ILE A 1 194 ? -64.965 -39.855 76.910 1.00 60.66 194 ILE A O 1
ATOM 1556 N N . ALA A 1 195 ? -63.226 -39.351 75.602 1.00 57.47 195 ALA A N 1
ATOM 1557 C CA . ALA A 1 195 ? -62.985 -40.716 75.146 1.00 57.47 195 ALA A CA 1
ATOM 1558 C C . ALA A 1 195 ? -62.538 -41.628 76.303 1.00 57.47 195 ALA A C 1
ATOM 1560 O O . ALA A 1 195 ? -62.964 -42.777 76.382 1.00 57.47 195 ALA A O 1
ATOM 1561 N N . GLN A 1 196 ? -61.729 -41.117 77.238 1.00 57.22 196 GLN A N 1
ATOM 1562 C CA . GLN A 1 196 ? -61.345 -41.837 78.458 1.00 57.22 196 GLN A CA 1
ATOM 1563 C C . GLN A 1 196 ? -62.516 -42.028 79.434 1.00 57.22 196 GLN A C 1
ATOM 1565 O O . GLN A 1 196 ? -62.560 -43.041 80.129 1.00 57.22 196 GLN A O 1
ATOM 1570 N N . GLN A 1 197 ? -63.468 -41.098 79.471 1.00 59.12 197 GLN A N 1
ATOM 1571 C CA . GLN A 1 197 ? -64.646 -41.129 80.336 1.00 59.12 197 GLN A CA 1
ATOM 1572 C C . GLN A 1 197 ? -65.738 -42.054 79.768 1.00 59.12 197 GLN A C 1
ATOM 1574 O O . GLN A 1 197 ? -66.299 -42.860 80.505 1.00 59.12 197 GLN A O 1
ATOM 1579 N N . GLN A 1 198 ? -65.947 -42.063 78.446 1.00 53.22 198 GLN A N 1
ATOM 1580 C CA . GLN A 1 198 ? -66.823 -43.035 77.774 1.00 53.22 198 GLN A CA 1
ATOM 1581 C C . GLN A 1 198 ? -66.264 -44.468 77.808 1.00 53.22 198 GLN A C 1
ATOM 1583 O O . GLN A 1 198 ? -67.022 -45.423 77.961 1.00 53.22 198 GLN A O 1
ATOM 1588 N N . LEU A 1 199 ? -64.937 -44.648 77.755 1.00 51.00 199 LEU A N 1
ATOM 1589 C CA . LEU A 1 199 ? -64.301 -45.957 77.981 1.00 51.00 199 LEU A CA 1
ATOM 1590 C C . LEU A 1 199 ? -64.442 -46.464 79.428 1.00 51.00 199 LEU A C 1
ATOM 1592 O O . LEU A 1 199 ? -64.284 -47.662 79.662 1.00 51.00 199 LEU A O 1
ATOM 1596 N N . GLN A 1 200 ? -64.731 -45.588 80.395 1.00 48.84 200 GLN A N 1
ATOM 1597 C CA . GLN A 1 200 ? -65.045 -45.985 81.771 1.00 48.84 200 GLN A CA 1
ATOM 1598 C C . GLN A 1 200 ? -66.525 -46.361 81.937 1.00 48.84 200 GLN A C 1
ATOM 1600 O O . GLN A 1 200 ? -66.810 -47.306 82.667 1.00 48.84 200 GLN A O 1
ATOM 1605 N N . GLU A 1 201 ? -67.448 -45.725 81.204 1.00 45.91 201 GLU A N 1
ATOM 1606 C CA . GLU A 1 201 ? -68.865 -46.136 81.161 1.00 45.91 201 GLU A CA 1
ATOM 1607 C C . GLU A 1 201 ? -69.083 -47.480 80.446 1.00 45.91 201 GLU A C 1
ATOM 1609 O O . GLU A 1 201 ? -69.933 -48.260 80.864 1.00 45.91 201 GLU A O 1
ATOM 1614 N N . ILE A 1 202 ? -68.267 -47.826 79.441 1.00 45.28 202 ILE A N 1
ATOM 1615 C CA . ILE A 1 202 ? -68.313 -49.157 78.794 1.00 45.28 202 ILE A CA 1
ATOM 1616 C C . ILE A 1 202 ? -67.718 -50.258 79.702 1.00 45.28 202 ILE A C 1
ATOM 1618 O O . ILE A 1 202 ? -67.911 -51.445 79.457 1.00 45.28 202 ILE A O 1
ATOM 1622 N N . LYS A 1 203 ? -67.031 -49.899 80.796 1.00 44.34 203 LYS A N 1
ATOM 1623 C CA . LYS A 1 203 ? -66.400 -50.855 81.724 1.00 44.34 203 LYS A CA 1
ATOM 1624 C C . LYS A 1 203 ? -67.268 -51.223 82.937 1.00 44.34 203 LYS A C 1
ATOM 1626 O O . LYS A 1 203 ? -66.739 -51.741 83.920 1.00 44.34 203 LYS A O 1
ATOM 1631 N N . VAL A 1 204 ? -68.581 -50.982 82.871 1.00 50.03 204 VAL A N 1
ATOM 1632 C CA . VAL A 1 204 ? -69.576 -51.452 83.853 1.00 50.03 204 VAL A CA 1
ATOM 1633 C C . VAL A 1 204 ? -70.658 -52.253 83.121 1.00 50.03 204 VAL A C 1
ATOM 1635 O O . VAL A 1 204 ? -71.785 -51.810 82.938 1.00 50.03 204 VAL A O 1
ATOM 1638 N N . GLY A 1 205 ? -70.287 -53.437 82.645 1.00 47.66 205 GLY A N 1
ATOM 1639 C CA . GLY A 1 205 ? -71.196 -54.362 81.975 1.00 47.66 205 GLY A CA 1
ATOM 1640 C C . GLY A 1 205 ? -70.437 -55.582 81.472 1.00 47.66 205 GLY A C 1
ATOM 1641 O O . GLY A 1 205 ? -69.676 -55.481 80.519 1.00 47.66 205 GLY A O 1
ATOM 1642 N N . ASP A 1 206 ? -70.658 -56.702 82.150 1.00 35.59 206 ASP A N 1
ATOM 1643 C CA . ASP A 1 206 ? -70.185 -58.060 81.870 1.00 35.59 206 ASP A CA 1
ATOM 1644 C C . ASP A 1 206 ? -68.695 -58.398 82.061 1.00 35.59 206 ASP A C 1
ATOM 1646 O O . ASP A 1 206 ? -67.808 -58.268 81.218 1.00 35.59 206 ASP A O 1
ATOM 1650 N N . GLU A 1 207 ? -68.484 -58.956 83.250 1.00 46.53 207 GLU A N 1
ATOM 1651 C CA . GLU A 1 207 ? -67.635 -60.096 83.560 1.00 46.53 207 GLU A CA 1
ATOM 1652 C C . GLU A 1 207 ? -67.625 -61.159 82.437 1.00 46.53 207 GLU A C 1
ATOM 1654 O O . GLU A 1 207 ? -68.659 -61.721 82.096 1.00 46.53 207 GLU A O 1
ATOM 1659 N N . GLN A 1 208 ? -66.448 -61.457 81.876 1.00 36.16 208 GLN A N 1
ATOM 1660 C CA . GLN A 1 208 ? -65.818 -62.792 81.841 1.00 36.16 208 GLN A CA 1
ATOM 1661 C C . GLN A 1 208 ? -64.712 -62.857 80.774 1.00 36.16 208 GLN A C 1
ATOM 1663 O O . GLN A 1 208 ? -64.924 -62.697 79.576 1.00 36.16 208 GLN A O 1
ATOM 1668 N N . SER A 1 209 ? -63.494 -63.155 81.234 1.00 39.41 209 SER A N 1
ATOM 1669 C CA . SER A 1 209 ? -62.400 -63.626 80.378 1.00 39.41 209 SER A CA 1
ATOM 1670 C C . SER A 1 209 ? -62.755 -64.973 79.742 1.00 39.41 209 SER A C 1
ATOM 1672 O O . SER A 1 209 ? -63.245 -65.861 80.440 1.00 39.41 209 SER A O 1
ATOM 1674 N N . PRO A 1 210 ? -62.308 -65.215 78.498 1.00 38.50 210 PRO A N 1
ATOM 1675 C CA . PRO A 1 210 ? -61.404 -66.348 78.346 1.00 38.50 210 PRO A CA 1
ATOM 1676 C C . PRO A 1 210 ? -60.179 -66.060 77.464 1.00 38.50 210 PRO A C 1
ATOM 1678 O O . PRO A 1 210 ? -60.252 -65.527 76.365 1.00 38.50 210 PRO A O 1
ATOM 1681 N N . LYS A 1 211 ? -59.039 -66.473 78.027 1.00 40.38 211 LYS A N 1
ATOM 1682 C CA . LYS A 1 211 ? -57.792 -66.985 77.437 1.00 40.38 211 LYS A CA 1
ATOM 1683 C C . LYS A 1 211 ? -57.479 -66.700 75.956 1.00 40.38 211 LYS A C 1
ATOM 1685 O O . LYS A 1 211 ? -58.085 -67.258 75.055 1.00 40.38 211 LYS A O 1
ATOM 1690 N N . SER A 1 212 ? -56.333 -66.029 75.795 1.00 46.94 212 SER A N 1
ATOM 1691 C CA . SER A 1 212 ? -55.192 -66.421 74.948 1.00 46.94 212 SER A CA 1
ATOM 1692 C C . SER A 1 212 ? -55.505 -66.922 73.535 1.00 46.94 212 SER A C 1
ATOM 1694 O O . SER A 1 212 ? -55.754 -68.110 73.345 1.00 46.94 212 SER A O 1
ATOM 1696 N N . ASN A 1 213 ? -55.237 -66.076 72.538 1.00 35.47 213 ASN A N 1
ATOM 1697 C CA . ASN A 1 213 ? -54.464 -66.529 71.385 1.00 35.47 213 ASN A CA 1
ATOM 1698 C C . ASN A 1 213 ? -53.598 -65.407 70.804 1.00 35.47 213 ASN A C 1
ATOM 1700 O O . ASN A 1 213 ? -54.061 -64.305 70.520 1.00 35.47 213 ASN A O 1
ATOM 1704 N N . ASN A 1 214 ? -52.314 -65.734 70.673 1.00 45.28 214 ASN A N 1
ATOM 1705 C CA . ASN A 1 214 ? -51.265 -6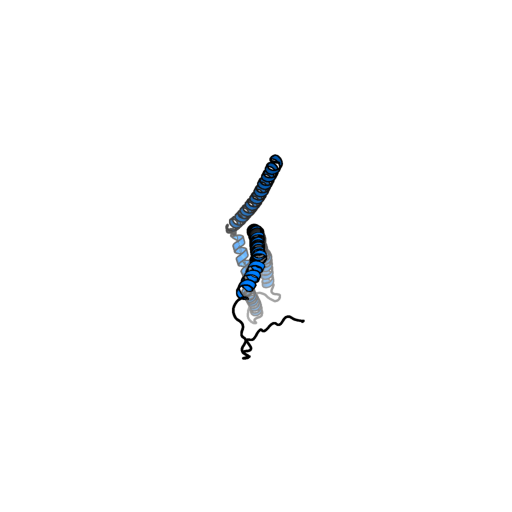4.927 70.074 1.00 45.28 214 ASN A CA 1
ATOM 1706 C C . ASN A 1 214 ? -51.533 -64.705 68.585 1.00 45.28 214 ASN A C 1
ATOM 1708 O O . ASN A 1 214 ? -51.540 -65.670 67.826 1.00 45.28 214 ASN A O 1
ATOM 1712 N N . TYR A 1 215 ? -51.595 -63.443 68.164 1.00 39.97 215 TYR A N 1
ATOM 1713 C CA . TYR A 1 215 ? -51.200 -63.049 66.815 1.00 39.97 215 TYR A CA 1
ATOM 1714 C C . TYR A 1 215 ? -50.337 -61.792 66.902 1.00 39.97 215 TYR A C 1
ATOM 1716 O O . TYR A 1 215 ? -50.788 -60.703 67.246 1.00 39.97 215 TYR A O 1
ATOM 1724 N N . SER A 1 216 ? -49.053 -61.994 66.626 1.00 42.22 216 SER A N 1
ATOM 1725 C CA . SER A 1 216 ? -48.043 -60.969 66.416 1.00 42.22 216 SER A CA 1
ATOM 1726 C C . SER A 1 216 ? -48.385 -60.152 65.170 1.00 42.22 216 SER A C 1
ATOM 1728 O O . SER A 1 216 ? -48.298 -60.673 64.057 1.00 42.22 216 SER A O 1
ATOM 1730 N N . VAL A 1 217 ? -48.724 -58.874 65.344 1.00 41.56 217 VAL A N 1
ATOM 1731 C CA . VAL A 1 217 ? -48.725 -57.900 64.247 1.00 41.56 217 VAL A CA 1
ATOM 1732 C C . VAL A 1 217 ? -47.538 -56.964 64.447 1.00 41.56 217 VAL A C 1
ATOM 1734 O O . VAL A 1 217 ? -47.424 -56.254 65.442 1.00 41.56 217 VAL A O 1
ATOM 1737 N N . TYR A 1 218 ? -46.622 -57.074 63.491 1.00 37.31 218 TYR A N 1
ATOM 1738 C CA . TYR A 1 218 ? -45.367 -56.355 63.326 1.00 37.31 218 TYR A CA 1
ATOM 1739 C C . TYR A 1 218 ? -45.534 -54.833 63.493 1.00 37.31 218 TYR A C 1
ATOM 1741 O O . TYR A 1 218 ? -46.267 -54.201 62.737 1.00 37.31 218 TYR A O 1
ATOM 1749 N N . PHE A 1 219 ? -44.770 -54.236 64.406 1.00 40.62 219 PHE A N 1
ATOM 1750 C CA . PHE A 1 219 ? -44.344 -52.840 64.304 1.00 40.62 219 PHE A CA 1
ATOM 1751 C C . PHE A 1 219 ? -42.831 -52.837 64.094 1.00 40.62 219 PHE A C 1
ATOM 1753 O O . PHE A 1 219 ? -42.116 -53.324 64.969 1.00 40.62 219 PHE A O 1
ATOM 1760 N N . PRO A 1 220 ? -42.297 -52.247 63.016 1.00 42.84 220 PRO A N 1
ATOM 1761 C CA . PRO A 1 220 ? -40.938 -51.757 63.053 1.00 42.84 220 PRO A CA 1
ATOM 1762 C C . PRO A 1 220 ? -40.968 -50.301 63.523 1.00 42.84 220 PRO A C 1
ATOM 1764 O O . PRO A 1 220 ? -41.266 -49.380 62.767 1.00 42.84 220 PRO A O 1
ATOM 1767 N N . PHE A 1 221 ? -40.639 -50.106 64.796 1.00 41.19 221 PHE A N 1
ATOM 1768 C CA . PHE A 1 221 ? -39.940 -48.901 65.220 1.00 41.19 221 PHE A CA 1
ATOM 1769 C C . PHE A 1 221 ? -38.457 -49.151 64.933 1.00 41.19 221 PHE A C 1
ATOM 1771 O O . PHE A 1 221 ? -37.926 -50.164 65.386 1.00 41.19 221 PHE A O 1
ATOM 1778 N N . ASN A 1 222 ? -37.765 -48.251 64.234 1.00 39.28 222 ASN A N 1
ATOM 1779 C CA . ASN A 1 222 ? -36.359 -48.048 64.563 1.00 39.28 222 ASN A CA 1
ATOM 1780 C C . ASN A 1 222 ? -35.943 -46.590 64.364 1.00 39.28 222 ASN A C 1
ATOM 1782 O O . ASN A 1 222 ? -35.910 -46.061 63.256 1.00 39.28 222 ASN A O 1
ATOM 1786 N N . VAL A 1 223 ? -35.627 -45.985 65.501 1.00 51.66 223 VAL A N 1
ATOM 1787 C CA . VAL A 1 223 ? -34.844 -44.774 65.676 1.00 51.66 223 VAL A CA 1
ATOM 1788 C C . VAL A 1 223 ? -33.484 -45.266 66.167 1.00 51.66 223 VAL A C 1
ATOM 1790 O O . VAL A 1 223 ? -33.433 -45.800 67.272 1.00 51.66 223 VAL A O 1
ATOM 1793 N N . ASN A 1 224 ? -32.418 -45.113 65.372 1.00 44.06 224 ASN A N 1
ATOM 1794 C CA . ASN A 1 224 ? -31.171 -44.452 65.790 1.00 44.06 224 ASN A CA 1
ATOM 1795 C C . ASN A 1 224 ? -29.955 -44.726 64.883 1.00 44.06 224 ASN A C 1
ATOM 1797 O O . ASN A 1 224 ? -29.705 -45.841 64.435 1.00 44.06 224 ASN A O 1
ATOM 1801 N N . SER A 1 225 ? -29.134 -43.671 64.836 1.00 38.94 225 SER A N 1
ATOM 1802 C CA . SER A 1 225 ? -27.663 -43.633 64.886 1.00 38.94 225 SER A CA 1
ATOM 1803 C C . SER A 1 225 ? -26.796 -43.818 63.629 1.00 38.94 225 SER A C 1
ATOM 1805 O O . SER A 1 225 ? -26.588 -44.929 63.166 1.00 38.94 225 SER A O 1
ATOM 1807 N N . ILE A 1 226 ? -26.159 -42.688 63.275 1.00 43.38 226 ILE A N 1
ATOM 1808 C CA . ILE A 1 226 ? -24.708 -42.493 63.070 1.00 43.38 226 ILE A CA 1
ATOM 1809 C C . ILE A 1 226 ? -24.093 -43.178 61.839 1.00 43.38 226 ILE A C 1
ATOM 1811 O O . ILE A 1 226 ? -23.656 -44.321 61.910 1.00 43.38 226 ILE A O 1
ATOM 1815 N N . GLU A 1 227 ? -23.953 -42.393 60.769 1.00 40.69 227 GLU A N 1
ATOM 1816 C CA . GLU A 1 227 ? -22.655 -41.969 60.211 1.00 40.69 227 GLU A CA 1
ATOM 1817 C C . GLU A 1 227 ? -22.780 -40.534 59.675 1.00 40.69 227 GLU A C 1
ATOM 1819 O O . GLU A 1 227 ? -23.872 -40.200 59.152 1.00 40.69 227 GLU A O 1
#